Protein AF-A0A2Z6R2N2-F1 (afdb_monomer)

Nearest PDB structures (foldseek):
  6geh-assembly1_A  TM=1.640E-01  e=7.100E-01  Shewanella frigidimarina NCIMB 400

Solvent-accessible surface area (backbone atoms only — not comparable to full-atom values): 19062 Å² total; per-residue (Å²): 135,86,81,72,78,45,77,49,60,63,91,77,58,90,47,74,69,58,50,54,58,53,39,51,34,91,64,30,40,37,45,42,74,60,65,71,72,96,64,85,85,86,59,94,62,46,45,77,44,79,49,61,75,94,46,62,90,50,48,50,72,67,59,72,48,96,72,89,87,82,84,84,74,67,43,52,72,65,58,51,53,50,46,34,70,76,71,37,44,87,77,45,72,86,67,47,75,67,56,52,51,52,35,35,73,72,48,65,28,36,62,71,50,57,74,32,73,69,64,44,57,53,56,46,53,76,71,63,74,74,68,102,40,80,65,54,60,50,48,48,49,52,49,52,49,45,53,64,60,34,73,82,37,77,88,39,45,66,58,36,37,55,52,50,43,57,51,50,51,52,36,56,27,62,28,48,79,29,52,28,31,56,37,28,89,87,36,56,83,54,72,78,46,73,48,76,42,66,64,28,49,81,42,78,38,79,52,70,66,75,65,62,76,38,83,89,81,46,70,55,34,34,38,30,65,74,47,77,66,39,68,41,42,61,32,40,36,66,79,38,36,37,32,31,66,47,77,61,90,70,66,69,36,36,47,67,15,51,60,67,50,48,88,78,49,56,89,94,51,70,28,44,37,30,39,39,19,46,51,83,52,39,80,74,47,30,53,55,64,54,78,38,62,95,68,96,64,92,80,74,61,68,62,66,71,72,37,54,46,46,28,36,27,39,48,47,73,95,75,51,81,115

InterPro domains:
  IPR052980 Crinkler effector [PTHR33129] (11-295)

pLDDT: mean 77.48, std 15.34, range [24.3, 98.38]

Foldseek 3Di:
DPLDQAEDEPVPDPDPVVVLVQQQDQRYEYEYEADADPDQPPRPRGHYDYDHDPDCNRCVRVVVDDDDDDDDDADDLVRQVVCCVPPPCVVCVVDDNVLLVVLCVLVVRHNCLSVPPDVSVLVVCVVPCPDDDPVNVVSLVVLLVCLVVCLVPPVCQVVSQSSQLVVLLVLVQCWAKWWKWFAAAVLDTDDIDIDTAHRAAEDEDQALVVVVVCVPPQQRHKYAYPDCQLVQARIDHPEQEGEDEGADLADEREVRNVVRNVVRYDLVAAHEYEYEYEPVSLVNNRHDHHYDYDDDDPDDDPCNVPRYIYMYIYDYSVPGDD

Sequence (322 aa):
MRYRLNFVIQEYVSDKVQYRQIAEEQDVWCIIDGKRDQLGHDFSNGKLIMVSSPKKSIIGDFAKQWCVKLYMPIWNEFEVEDCWKNVYCEKVPSESLESLKDKFKLCGGIPRLIFGDEYTHKLIHMRTNLEETEVEEKYKEDLRTFIETARDIPEMGSLRGQLFELVSHEILCQGGTFPVRKLTDDGSLGPETTLTLESLEEMFFDDISEIKGNTSQGQNKYYRPISKIFESIDSYVRYNKLFQVTVAKSHGIKQEGLRAIKGILKDSCRISFYFVLPKDIFETYTKKQKYENKGEGIRIDGWIKGDIDQYALCIDFNKCLF

Mean predicted aligned error: 15.58 Å

Radius of gyration: 23.79 Å; Cα contacts (8 Å, |Δi|>4): 445; chains: 1; bounding box: 62×50×63 Å

Organism: NCBI:txid94130

Secondary structure (DSSP, 8-state):
-----EEEEGGG---HHHHHHHHTSTTEEEEEESPPPSS----SS-EEEEE--S-HHHHHHHTTS-------PPPPHHHHHHHIIIIITTT-TT--HHHHHHHHHHHTT-HHHHT-STHHHHHHHHHHT----HHHHHHHHHHHHHHHHGGG-GGGHHHHHHHHHHHHHHHHHH-EEEEEEE-BSS---PPEEEEEE---EEEEESSHHHHHT-TTT-TTEEEEE-SGGGTT-SEEETTTEEEEE--SS---EEHHHHHHHGGGS-TTS-EEEEEEEEHHHHTT--BPPPEE-SSS-----HHHHHHEEEEEEEE-TTT---

Structure (mmCIF, N/CA/C/O backbone):
data_AF-A0A2Z6R2N2-F1
#
_entry.id   AF-A0A2Z6R2N2-F1
#
loop_
_atom_site.group_PDB
_atom_site.id
_atom_site.type_symbol
_atom_site.label_atom_id
_atom_site.label_alt_id
_atom_site.label_comp_id
_atom_site.label_asym_id
_atom_site.label_entity_id
_atom_site.label_seq_id
_atom_site.pdbx_PDB_ins_code
_atom_site.Cartn_x
_atom_site.Cartn_y
_atom_site.Cartn_z
_atom_site.occupancy
_atom_site.B_iso_or_equiv
_atom_site.auth_seq_id
_atom_site.auth_comp_id
_atom_site.auth_asym_id
_atom_site.auth_atom_id
_atom_site.pdbx_PDB_model_num
ATOM 1 N N . MET A 1 1 ? -40.524 2.167 37.741 1.00 28.52 1 MET A N 1
ATOM 2 C CA . MET A 1 1 ? -39.473 1.130 37.822 1.00 28.52 1 MET A CA 1
ATOM 3 C C . MET A 1 1 ? -38.265 1.617 37.040 1.00 28.52 1 MET A C 1
ATOM 5 O O . MET A 1 1 ? -38.395 1.838 35.846 1.00 28.52 1 MET A O 1
ATOM 9 N N . ARG A 1 2 ? -37.128 1.870 37.701 1.00 24.30 2 ARG A N 1
ATOM 10 C CA . ARG A 1 2 ? -35.849 2.088 37.010 1.00 24.30 2 ARG A CA 1
ATOM 11 C C . ARG A 1 2 ? -35.275 0.703 36.717 1.00 24.30 2 ARG A C 1
ATOM 13 O O . ARG A 1 2 ? -34.828 0.047 37.650 1.00 24.30 2 ARG A O 1
ATOM 20 N N . TYR A 1 3 ? -35.342 0.247 35.470 1.00 26.30 3 TYR A N 1
ATOM 21 C CA . TYR A 1 3 ? -34.592 -0.936 35.052 1.00 26.30 3 TYR A CA 1
ATOM 22 C C . TYR A 1 3 ? -33.109 -0.568 35.087 1.00 26.30 3 TYR A C 1
ATOM 24 O O . TYR A 1 3 ? -32.673 0.348 34.388 1.00 26.30 3 TYR A O 1
ATOM 32 N N . ARG A 1 4 ? -32.349 -1.216 35.968 1.00 32.09 4 ARG A N 1
ATOM 33 C CA . ARG A 1 4 ? -30.894 -1.092 36.013 1.00 32.09 4 ARG A CA 1
ATOM 34 C C . ARG A 1 4 ? -30.362 -2.088 34.983 1.00 32.09 4 ARG A C 1
ATOM 36 O O . ARG A 1 4 ? -30.366 -3.283 35.239 1.00 32.09 4 ARG A O 1
ATOM 43 N N . LEU A 1 5 ? -30.004 -1.606 33.796 1.00 39.25 5 LEU A N 1
ATOM 44 C CA . LEU A 1 5 ? -29.262 -2.407 32.824 1.00 39.25 5 LEU A CA 1
ATOM 45 C C . LEU A 1 5 ? -27.835 -2.567 33.353 1.00 39.25 5 LEU A C 1
ATOM 47 O O . LEU A 1 5 ? -27.105 -1.580 33.454 1.00 39.25 5 LEU A O 1
ATOM 51 N N . ASN A 1 6 ? -27.465 -3.789 33.724 1.00 47.34 6 ASN A N 1
ATOM 52 C CA . ASN A 1 6 ? -26.100 -4.119 34.113 1.00 47.34 6 ASN A CA 1
ATOM 53 C C . ASN A 1 6 ? -25.348 -4.615 32.871 1.00 47.34 6 ASN A C 1
ATOM 55 O O . ASN A 1 6 ? -25.766 -5.580 32.228 1.00 47.34 6 ASN A O 1
ATOM 59 N N . PHE A 1 7 ? -24.249 -3.938 32.536 1.00 47.06 7 PHE A N 1
ATOM 60 C CA . PHE A 1 7 ? -23.353 -4.321 31.448 1.00 47.06 7 PHE A CA 1
ATOM 61 C C . PHE A 1 7 ? -22.076 -4.923 32.019 1.00 47.06 7 PHE A C 1
ATOM 63 O O . PHE A 1 7 ? -21.475 -4.349 32.927 1.00 47.06 7 PHE A O 1
ATOM 70 N N . VAL A 1 8 ? -21.642 -6.049 31.455 1.00 51.12 8 VAL A N 1
ATOM 71 C CA . VAL A 1 8 ? -20.338 -6.648 31.762 1.00 51.12 8 VAL A CA 1
ATOM 72 C C . VAL A 1 8 ? -19.502 -6.714 30.493 1.00 51.12 8 VAL A C 1
ATOM 74 O O . VAL A 1 8 ? -19.918 -7.302 29.493 1.00 51.12 8 VAL A O 1
ATOM 77 N N . ILE A 1 9 ? -18.321 -6.095 30.557 1.00 53.66 9 ILE A N 1
ATOM 78 C CA . ILE A 1 9 ? -17.286 -6.163 29.524 1.00 53.66 9 ILE A CA 1
ATOM 79 C C . ILE A 1 9 ? -16.355 -7.319 29.891 1.00 53.66 9 ILE A C 1
ATOM 81 O O . ILE A 1 9 ? -15.768 -7.335 30.974 1.00 53.66 9 ILE A O 1
ATOM 85 N N . GLN A 1 10 ? -16.223 -8.288 28.987 1.00 51.81 10 GLN A N 1
ATOM 86 C CA . GLN A 1 10 ? -15.474 -9.529 29.218 1.00 51.81 10 GLN A CA 1
ATOM 87 C C . GLN A 1 10 ? -13.998 -9.303 29.595 1.00 51.81 10 GLN A C 1
ATOM 89 O O . GLN A 1 10 ? -13.430 -10.121 30.314 1.00 51.81 10 GLN A O 1
ATOM 94 N N . GLU A 1 11 ? -13.379 -8.196 29.167 1.00 50.34 11 GLU A N 1
ATOM 95 C CA . GLU A 1 11 ? -11.971 -7.879 29.468 1.00 50.34 11 GLU A CA 1
ATOM 96 C C . GLU A 1 11 ? -11.649 -7.792 30.966 1.00 50.34 11 GLU A C 1
ATOM 98 O O . GLU A 1 11 ? -10.498 -7.985 31.350 1.00 50.34 11 GLU A O 1
ATOM 103 N N . TYR A 1 12 ? -12.647 -7.550 31.818 1.00 49.50 12 TYR A N 1
ATOM 104 C CA . TYR A 1 12 ? -12.450 -7.370 33.258 1.00 49.50 12 TYR A CA 1
ATOM 105 C C . TYR A 1 12 ? -12.692 -8.633 34.087 1.00 49.50 12 TYR A C 1
ATOM 107 O O . TYR A 1 12 ? -12.635 -8.572 35.316 1.00 49.50 12 TYR A O 1
ATOM 115 N N . VAL A 1 13 ? -12.965 -9.778 33.453 1.00 53.12 13 VAL A N 1
ATOM 116 C CA . VAL A 1 13 ? -13.311 -11.005 34.177 1.00 53.12 13 VAL A CA 1
ATOM 117 C C . VAL A 1 13 ? -12.156 -12.001 34.133 1.00 53.12 13 VAL A C 1
ATOM 119 O O . VAL A 1 13 ? -11.913 -12.669 33.131 1.00 53.12 13 VAL A O 1
ATOM 122 N N . SER A 1 14 ? -11.434 -12.097 35.249 1.00 55.59 14 SER A N 1
ATOM 123 C CA . SER A 1 14 ? -10.318 -13.030 35.445 1.00 55.59 14 SER A CA 1
ATOM 124 C C . SER A 1 14 ? -10.769 -14.459 35.780 1.00 55.59 14 SER A C 1
ATOM 126 O O . SER A 1 14 ? -10.006 -15.401 35.562 1.00 55.59 14 SER A O 1
ATOM 128 N N . ASP A 1 15 ? -12.006 -14.637 36.263 1.00 68.62 15 ASP A N 1
ATOM 129 C CA . ASP A 1 15 ? -12.582 -15.929 36.649 1.00 68.62 15 ASP A CA 1
ATOM 130 C C . ASP A 1 15 ? -13.703 -16.372 35.692 1.00 68.62 15 ASP A C 1
ATOM 132 O O . ASP A 1 15 ? -14.787 -15.791 35.598 1.00 68.62 15 ASP A O 1
ATOM 136 N N . LYS A 1 16 ? -13.440 -17.478 34.997 1.00 67.69 16 LYS A N 1
ATOM 137 C CA . LYS A 1 16 ? -14.331 -18.084 34.008 1.00 67.69 16 LYS A CA 1
ATOM 138 C C . LYS A 1 16 ? -15.654 -18.597 34.587 1.00 67.69 16 LYS A C 1
ATOM 140 O O . LYS A 1 16 ? -16.662 -18.591 33.881 1.00 67.69 16 LYS A O 1
ATOM 145 N N . VAL A 1 17 ? -15.663 -19.052 35.840 1.00 69.25 17 VAL A N 1
ATOM 146 C CA . VAL A 1 17 ? -16.876 -19.535 36.521 1.00 69.25 17 VAL A CA 1
ATOM 147 C C . VAL A 1 17 ? -17.762 -18.352 36.893 1.00 69.25 17 VAL A C 1
ATOM 149 O O . VAL A 1 17 ? -18.973 -18.390 36.676 1.00 69.25 17 VAL A O 1
ATOM 152 N N . GLN A 1 18 ? -17.141 -17.272 37.365 1.00 72.56 18 GLN A N 1
ATOM 153 C CA . GLN A 1 18 ? -17.830 -16.036 37.710 1.00 72.56 18 GLN A CA 1
ATOM 154 C C . GLN A 1 18 ? -18.472 -15.376 36.480 1.00 72.56 18 GLN A C 1
ATOM 156 O O . GLN A 1 18 ? -19.616 -14.936 36.554 1.00 72.56 18 GLN A O 1
ATOM 161 N N . TYR A 1 19 ? -17.785 -15.373 35.328 1.00 74.50 19 TYR A N 1
ATOM 162 C CA . TYR A 1 19 ? -18.356 -14.865 34.074 1.00 74.50 19 TYR A CA 1
ATOM 163 C C . TYR A 1 19 ? -19.667 -15.569 33.709 1.00 74.50 19 TYR A C 1
ATOM 165 O O . TYR A 1 19 ? -20.646 -14.905 33.381 1.00 74.50 19 TYR A O 1
ATOM 173 N N . ARG A 1 20 ? -19.699 -16.907 33.794 1.00 75.94 20 ARG A N 1
ATOM 174 C CA . ARG A 1 20 ? -20.892 -17.696 33.452 1.00 75.94 20 ARG A CA 1
ATOM 175 C C . ARG A 1 20 ? -22.066 -17.370 34.368 1.00 75.94 20 ARG A C 1
ATOM 177 O O . ARG A 1 20 ? -23.167 -17.162 33.877 1.00 75.94 20 ARG A O 1
ATOM 184 N N . GLN A 1 21 ? -21.812 -17.284 35.673 1.00 76.25 21 GLN A N 1
ATOM 185 C CA . GLN A 1 21 ? -22.842 -16.944 36.656 1.00 76.25 21 GLN A CA 1
ATOM 186 C C . GLN A 1 21 ? -23.454 -15.569 36.376 1.00 76.25 21 GLN A C 1
ATOM 188 O O . GLN A 1 21 ? -24.672 -15.444 36.371 1.00 76.25 21 GLN A O 1
ATOM 193 N N . ILE A 1 22 ? -22.618 -14.574 36.070 1.00 76.56 22 ILE A N 1
ATOM 194 C CA . ILE A 1 22 ? -23.066 -13.210 35.770 1.00 76.56 22 ILE A CA 1
ATOM 195 C C . ILE A 1 22 ? -23.807 -13.144 34.425 1.00 76.56 22 ILE A C 1
ATOM 197 O O . ILE A 1 22 ? -24.831 -12.477 34.313 1.00 76.56 22 ILE A O 1
ATOM 201 N N . ALA A 1 23 ? -23.310 -13.833 33.395 1.00 76.06 23 ALA A N 1
ATOM 202 C CA . ALA A 1 23 ? -23.911 -13.821 32.061 1.00 76.06 23 ALA A CA 1
ATOM 203 C C . ALA A 1 23 ? -25.293 -14.498 32.007 1.00 76.06 23 ALA A C 1
ATOM 205 O O . ALA A 1 23 ? -26.080 -14.199 31.110 1.00 76.06 23 ALA A O 1
ATOM 206 N N . GLU A 1 24 ? -25.588 -15.405 32.943 1.00 80.81 24 GLU A N 1
ATOM 207 C CA . GLU A 1 24 ? -26.878 -16.099 33.058 1.00 80.81 24 GLU A CA 1
ATOM 208 C C . GLU A 1 24 ? -27.906 -15.338 33.920 1.00 80.81 24 GLU A C 1
ATOM 210 O O . GLU A 1 24 ? -29.067 -15.751 33.996 1.00 80.81 24 GLU A O 1
ATOM 215 N N . GLU A 1 25 ? -27.525 -14.213 34.537 1.00 81.25 25 GLU A N 1
ATOM 216 C CA . GLU A 1 25 ? -28.458 -13.359 35.274 1.00 81.25 25 GLU A CA 1
ATOM 217 C C . GLU A 1 25 ? -29.493 -12.714 34.337 1.00 81.25 25 GLU A C 1
ATOM 219 O O . GLU A 1 25 ? -29.182 -12.183 33.270 1.00 81.25 25 GLU A O 1
ATOM 224 N N . GLN A 1 26 ? -30.756 -12.703 34.771 1.00 78.38 26 GLN A N 1
ATOM 225 C CA . GLN A 1 26 ? -31.894 -12.311 33.934 1.00 78.38 26 GLN A CA 1
ATOM 226 C C . GLN A 1 26 ? -31.818 -10.862 33.414 1.00 78.38 26 GLN A C 1
ATOM 228 O O . GLN A 1 26 ? -32.327 -10.574 32.326 1.00 78.38 26 GLN A O 1
ATOM 233 N N . ASP A 1 27 ? -31.166 -9.961 34.150 1.00 82.31 27 ASP A N 1
ATOM 234 C CA . ASP A 1 27 ? -31.094 -8.523 33.852 1.00 82.31 27 ASP A CA 1
ATOM 235 C C . ASP A 1 27 ? -29.711 -8.059 33.358 1.00 82.31 27 ASP A C 1
ATOM 237 O O . ASP A 1 27 ? -29.440 -6.857 33.287 1.00 82.31 27 ASP A O 1
ATOM 241 N N . VAL A 1 28 ? -28.843 -9.000 32.976 1.00 78.19 28 VAL A N 1
ATOM 242 C CA . VAL A 1 28 ? -27.490 -8.706 32.491 1.00 78.19 28 VAL A CA 1
ATOM 243 C C . VAL A 1 28 ? -27.414 -8.819 30.971 1.00 78.19 28 VAL A C 1
ATOM 245 O O . VAL A 1 28 ? -27.966 -9.735 30.364 1.00 78.19 28 VAL A O 1
ATOM 248 N N . TRP A 1 29 ? -26.710 -7.865 30.355 1.00 78.50 29 TRP A N 1
ATOM 249 C CA . TRP A 1 29 ? -26.274 -7.940 28.961 1.00 78.50 29 TRP A CA 1
ATOM 250 C C . TRP A 1 29 ? -24.747 -7.969 28.903 1.00 78.50 29 TRP A C 1
ATOM 252 O O . TRP A 1 29 ? -24.074 -7.108 29.478 1.00 78.50 29 TRP A O 1
ATOM 262 N N . CYS A 1 30 ? -24.188 -8.934 28.179 1.00 75.56 30 CYS A N 1
ATOM 263 C CA . CYS A 1 30 ? -22.744 -9.036 27.983 1.00 75.56 30 CYS A CA 1
ATOM 264 C C . CYS A 1 30 ? -22.360 -8.496 26.607 1.00 75.56 30 CYS A C 1
ATOM 266 O O . CYS A 1 30 ? -22.873 -8.968 25.590 1.00 75.56 30 CYS A O 1
ATOM 268 N N . ILE A 1 31 ? -21.432 -7.537 26.579 1.00 77.56 31 ILE A N 1
ATOM 269 C CA . ILE A 1 31 ? -20.870 -6.995 25.337 1.00 77.56 31 ILE A CA 1
ATOM 270 C C . ILE A 1 31 ?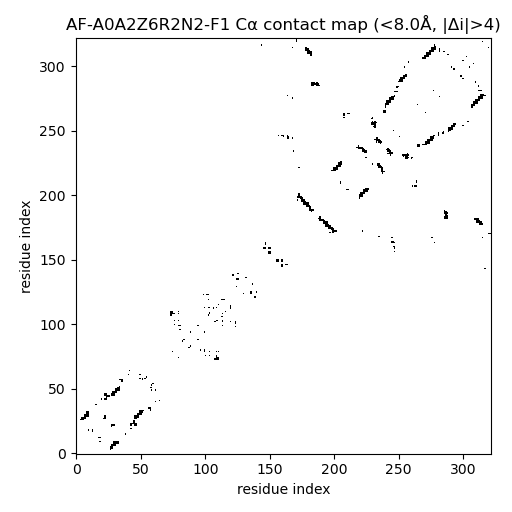 -19.477 -7.592 25.137 1.00 77.56 31 ILE A C 1
ATOM 272 O O . ILE A 1 31 ? -18.618 -7.502 26.016 1.00 77.56 31 ILE A O 1
ATOM 276 N N . ILE A 1 32 ? -19.274 -8.213 23.978 1.00 75.69 32 ILE A N 1
ATOM 277 C CA . ILE A 1 32 ? -18.031 -8.879 23.581 1.00 75.69 32 ILE A CA 1
ATOM 278 C C . ILE A 1 32 ? -17.390 -8.041 22.474 1.00 75.69 32 ILE A C 1
ATOM 280 O O . ILE A 1 32 ? -17.946 -7.954 21.378 1.00 75.69 32 ILE A O 1
ATOM 284 N N . ASP A 1 33 ? -16.239 -7.429 22.752 1.00 74.81 33 ASP A N 1
ATOM 285 C CA . ASP A 1 33 ? -15.509 -6.595 21.791 1.00 74.81 33 ASP A CA 1
ATOM 286 C C . ASP A 1 33 ? -14.380 -7.385 21.114 1.00 74.81 33 ASP A C 1
ATOM 288 O O . ASP A 1 33 ? -13.278 -7.521 21.644 1.00 74.81 33 ASP A O 1
ATOM 292 N N . GLY A 1 34 ? -14.687 -7.955 19.945 1.00 61.59 34 GLY A N 1
ATOM 293 C CA . GLY A 1 34 ? -13.738 -8.403 18.920 1.00 61.59 34 GLY A CA 1
ATOM 294 C C . GLY A 1 34 ? -12.673 -9.457 19.262 1.00 61.59 34 GLY A C 1
ATOM 295 O O . GLY A 1 34 ? -11.983 -9.912 18.347 1.00 61.59 34 GLY A O 1
ATOM 296 N N . LYS A 1 35 ? -12.510 -9.871 20.517 1.00 61.41 35 LYS A N 1
ATOM 297 C CA . LYS A 1 35 ? -11.511 -10.860 20.931 1.00 61.41 35 LYS A CA 1
ATOM 298 C C . LYS A 1 35 ? -12.054 -12.276 20.783 1.00 61.41 35 LYS A C 1
ATOM 300 O O . LYS A 1 35 ? -13.246 -12.525 20.902 1.00 61.41 35 LYS A O 1
ATOM 305 N N . ARG A 1 36 ? -11.152 -13.212 20.474 1.00 56.84 36 ARG A N 1
ATOM 306 C CA . ARG A 1 36 ? -11.487 -14.635 20.401 1.00 56.84 36 ARG A CA 1
ATOM 307 C C . ARG A 1 36 ? -11.785 -15.125 21.810 1.00 56.84 36 ARG A C 1
ATOM 309 O O . ARG A 1 36 ? -10.919 -15.041 22.682 1.00 56.84 36 ARG A O 1
ATOM 316 N N . ASP A 1 37 ? -12.986 -15.637 22.009 1.00 58.19 37 ASP A N 1
ATOM 317 C CA . ASP A 1 37 ? -13.437 -16.049 23.324 1.00 58.19 37 ASP A CA 1
ATOM 318 C C . ASP A 1 37 ? -12.603 -17.188 23.907 1.00 58.19 37 ASP A C 1
ATOM 320 O O . ASP A 1 37 ? -12.211 -18.138 23.227 1.00 58.19 37 ASP A O 1
ATOM 324 N N . GLN A 1 38 ? -12.336 -17.094 25.210 1.00 56.19 38 GLN A N 1
ATOM 325 C CA . GLN A 1 38 ? -11.706 -18.167 25.982 1.00 56.19 38 GLN A CA 1
ATOM 326 C C . GLN A 1 38 ? -12.727 -19.159 26.570 1.00 56.19 38 GLN A C 1
ATOM 328 O O . GLN A 1 38 ? -12.342 -20.056 27.331 1.00 56.19 38 GLN A O 1
ATOM 333 N N . LEU A 1 39 ? -14.015 -18.954 26.275 1.00 62.19 39 LEU A N 1
ATOM 334 C CA . LEU A 1 39 ? -15.166 -19.680 26.801 1.00 62.19 39 LEU A CA 1
ATOM 335 C C . LEU A 1 39 ? -16.202 -19.903 25.696 1.00 62.19 39 LEU A C 1
ATOM 337 O O . LEU A 1 39 ? -16.352 -19.071 24.809 1.00 62.19 39 LEU A O 1
ATOM 341 N N . GLY A 1 40 ? -16.920 -21.024 25.762 1.00 61.34 40 GLY A N 1
ATOM 342 C CA . GLY A 1 40 ? -18.086 -21.252 24.910 1.00 61.34 40 GLY A CA 1
ATOM 343 C C . GLY A 1 40 ? -19.250 -20.340 25.308 1.00 61.34 40 GLY A C 1
ATOM 344 O O . GLY A 1 40 ? -19.397 -19.998 26.479 1.00 61.34 40 GLY A O 1
ATOM 345 N N . HIS A 1 41 ? -20.075 -19.959 24.332 1.00 68.31 41 HIS A N 1
ATOM 346 C CA . HIS A 1 41 ? -21.245 -19.093 24.535 1.00 68.31 41 HIS A CA 1
ATOM 347 C C . HIS A 1 41 ? -22.551 -19.865 24.701 1.00 68.31 41 HIS A C 1
ATOM 349 O O . HIS A 1 41 ? -23.618 -19.344 24.412 1.00 68.31 41 HIS A O 1
ATOM 355 N N . ASP A 1 42 ? -22.500 -21.140 25.071 1.00 65.12 42 ASP A N 1
ATOM 356 C CA . ASP A 1 42 ? -23.645 -22.055 25.178 1.00 65.12 42 ASP A CA 1
ATOM 357 C C . ASP A 1 42 ? -24.512 -21.806 26.421 1.00 65.12 42 ASP A C 1
ATOM 359 O O . ASP A 1 42 ? -24.952 -22.738 27.092 1.00 65.12 42 ASP A O 1
ATOM 363 N N . PHE A 1 43 ? -24.766 -20.537 26.738 1.00 68.69 43 PHE A N 1
ATOM 364 C CA . PHE A 1 43 ? -25.613 -20.149 27.858 1.00 68.69 43 PHE A CA 1
ATOM 365 C C . PHE A 1 43 ? -27.078 -20.417 27.526 1.00 68.69 43 PHE A C 1
ATOM 367 O O . PHE A 1 43 ? -27.561 -20.079 26.447 1.00 68.69 43 PHE A O 1
ATOM 374 N N . SER A 1 44 ? -27.817 -20.970 28.485 1.00 64.06 44 SER A N 1
ATOM 375 C CA . SER A 1 44 ? -29.248 -21.233 28.324 1.00 64.06 44 SER A CA 1
ATOM 376 C C . SER A 1 44 ? -30.102 -19.959 28.327 1.00 64.06 44 SER A C 1
ATOM 378 O O . SER A 1 44 ? -31.170 -19.969 27.727 1.00 64.06 44 SER A O 1
ATOM 380 N N . ASN A 1 45 ? -29.638 -18.874 28.969 1.00 67.12 45 ASN A N 1
ATOM 381 C CA . ASN A 1 45 ? -30.404 -17.630 29.177 1.00 67.12 45 ASN A CA 1
ATOM 382 C C . ASN A 1 45 ? -29.609 -16.324 28.941 1.00 67.12 45 ASN A C 1
ATOM 384 O O . ASN A 1 45 ? -30.105 -15.243 29.260 1.00 67.12 45 ASN A O 1
ATOM 388 N N . GLY A 1 46 ? -28.384 -16.391 28.410 1.00 70.69 46 GLY A N 1
ATOM 389 C CA . GLY A 1 46 ? -27.513 -15.214 28.302 1.00 70.69 46 GLY A CA 1
ATOM 390 C C . GLY A 1 46 ? -27.931 -14.231 27.202 1.00 70.69 46 GLY A C 1
ATOM 391 O O . GLY A 1 46 ? -28.209 -14.632 26.071 1.00 70.69 46 GLY A O 1
ATOM 392 N N . LYS A 1 47 ? -27.928 -12.926 27.506 1.00 80.06 47 LYS A N 1
ATOM 393 C CA . LYS A 1 47 ? -28.157 -11.848 26.524 1.00 80.06 47 LYS A CA 1
ATOM 394 C C . LYS A 1 47 ? -26.816 -11.299 26.041 1.00 80.06 47 LYS A C 1
ATOM 396 O O . LYS A 1 47 ? -26.224 -10.421 26.670 1.00 80.06 47 LYS A O 1
ATOM 401 N N . LEU A 1 48 ? -26.317 -11.842 24.935 1.00 80.38 48 LEU A N 1
ATOM 402 C CA . LEU A 1 48 ? -24.996 -11.505 24.401 1.00 80.38 48 LEU A CA 1
ATOM 403 C C . LEU A 1 48 ? -25.085 -10.568 23.192 1.00 80.38 48 LEU A C 1
ATOM 405 O O . LEU A 1 48 ? -25.878 -10.796 22.278 1.00 80.38 48 LEU A O 1
ATOM 409 N N . ILE A 1 49 ? -24.209 -9.566 23.145 1.00 81.94 49 ILE A N 1
ATOM 410 C CA . ILE A 1 49 ? -23.979 -8.712 21.975 1.00 81.94 49 ILE A CA 1
ATOM 411 C C . ILE A 1 49 ? -22.499 -8.807 21.606 1.00 81.94 49 ILE A C 1
ATOM 413 O O . ILE A 1 49 ? -21.639 -8.340 22.350 1.00 81.94 49 ILE A O 1
ATOM 417 N N . MET A 1 50 ? -22.195 -9.386 20.444 1.00 76.62 50 MET A N 1
ATOM 418 C CA . MET A 1 50 ? -20.845 -9.358 19.883 1.00 76.62 50 MET A CA 1
ATOM 419 C C . MET A 1 50 ? -20.692 -8.156 18.953 1.00 76.62 50 MET A C 1
ATOM 421 O O . MET A 1 50 ? -21.427 -8.019 17.974 1.00 76.62 50 MET A O 1
ATOM 425 N N . VAL A 1 51 ? -19.698 -7.321 19.236 1.00 80.12 51 VAL A N 1
ATOM 426 C CA . VAL A 1 51 ? -19.270 -6.216 18.381 1.00 80.12 51 VAL A CA 1
ATOM 427 C C . VAL A 1 51 ? -17.905 -6.589 17.818 1.00 80.12 51 VAL A C 1
ATOM 429 O O . VAL A 1 51 ? -16.948 -6.796 18.555 1.00 80.12 51 VAL A O 1
ATOM 432 N N . SER A 1 52 ? -17.810 -6.767 16.502 1.00 73.50 52 SER A N 1
ATOM 433 C CA . SER A 1 52 ? -16.546 -7.133 15.864 1.00 73.50 52 SER A CA 1
ATOM 434 C C . SER A 1 52 ? -16.527 -6.775 14.384 1.00 73.50 52 SER A C 1
ATOM 436 O O . SER A 1 52 ? -17.565 -6.638 13.735 1.00 73.50 52 SER A O 1
ATOM 438 N N . SER A 1 53 ? -15.317 -6.705 13.828 1.00 69.25 53 SER A N 1
ATOM 439 C CA . SER A 1 53 ? -15.127 -6.833 12.385 1.00 69.25 53 SER A CA 1
ATOM 440 C C . SER A 1 53 ? -15.668 -8.191 11.901 1.00 69.25 53 SER A C 1
ATOM 442 O O . SER A 1 53 ? -15.542 -9.184 12.619 1.00 69.25 53 SER A O 1
ATOM 444 N N . PRO A 1 54 ? -16.183 -8.307 10.664 1.00 70.50 54 PRO A N 1
ATOM 445 C CA . PRO A 1 54 ? -16.846 -9.520 10.160 1.00 70.50 54 PRO A CA 1
ATOM 446 C C . PRO A 1 54 ? -15.877 -10.684 9.842 1.00 70.50 54 PRO A C 1
ATOM 448 O O . PRO A 1 54 ? -16.096 -11.472 8.923 1.00 70.50 54 PRO A O 1
ATOM 451 N N . LYS A 1 55 ? -14.770 -10.811 10.580 1.00 69.69 55 LYS A N 1
ATOM 452 C CA . LYS A 1 55 ? -13.763 -11.854 10.396 1.00 69.69 55 LYS A CA 1
ATOM 453 C C . LYS A 1 55 ? -14.306 -13.182 10.913 1.00 69.69 55 LYS A C 1
ATOM 455 O O . LYS A 1 55 ? -14.586 -13.330 12.102 1.00 69.69 55 LYS A O 1
ATOM 460 N N . LYS A 1 56 ? -14.370 -14.184 10.031 1.00 71.44 56 LYS A N 1
ATOM 461 C CA . LYS A 1 56 ? -14.847 -15.542 10.351 1.00 71.44 56 LYS A CA 1
ATOM 462 C C . LYS A 1 56 ? -14.108 -16.184 11.532 1.00 71.44 56 LYS A C 1
ATOM 464 O O . LYS A 1 56 ? -14.713 -16.946 12.272 1.00 71.44 56 LYS A O 1
ATOM 469 N N . SER A 1 57 ? -12.828 -15.866 11.724 1.00 69.69 57 SER A N 1
ATOM 470 C CA . SER A 1 57 ? -12.024 -16.351 12.854 1.00 69.69 57 SER A CA 1
ATOM 471 C C . SER A 1 57 ? -12.493 -15.845 14.222 1.00 69.69 57 SER A C 1
ATOM 473 O O . SER A 1 57 ? -12.133 -16.451 15.225 1.00 69.69 57 SER A O 1
ATOM 475 N N . ILE A 1 58 ? -13.259 -14.751 14.254 1.00 67.00 58 ILE A N 1
ATOM 476 C CA . ILE A 1 58 ? -13.784 -14.125 15.471 1.00 67.00 58 ILE A CA 1
ATOM 477 C C . ILE A 1 58 ? -15.255 -14.509 15.642 1.00 67.00 58 ILE A C 1
ATOM 479 O O . ILE A 1 58 ? -15.632 -15.106 16.639 1.00 67.00 58 ILE A O 1
ATOM 483 N N . ILE A 1 59 ? -16.081 -14.254 14.623 1.00 73.50 59 ILE A N 1
ATOM 484 C CA . ILE A 1 59 ? -17.537 -14.450 14.721 1.00 73.50 59 ILE A CA 1
ATOM 485 C C . ILE A 1 59 ? -17.975 -15.911 14.558 1.00 73.50 59 ILE A C 1
ATOM 487 O O . ILE A 1 59 ? -19.137 -16.235 14.786 1.00 73.50 59 ILE A O 1
ATOM 491 N N . GLY A 1 60 ? -17.085 -16.783 14.075 1.00 72.50 60 GLY A N 1
ATOM 492 C CA . GLY A 1 60 ? -17.443 -18.120 13.608 1.00 72.50 60 GLY A CA 1
ATOM 493 C C . GLY A 1 60 ? -18.024 -19.015 14.696 1.00 72.50 60 GLY A C 1
ATOM 494 O O . GLY A 1 60 ? -18.991 -19.718 14.426 1.00 72.50 60 GLY A O 1
ATOM 495 N N . ASP A 1 61 ? -17.464 -18.975 15.905 1.00 73.12 61 ASP A N 1
ATOM 496 C CA . ASP A 1 61 ? -17.940 -19.789 17.028 1.00 73.12 61 ASP A CA 1
ATOM 497 C C . ASP A 1 61 ? -19.193 -19.188 17.678 1.00 73.12 61 ASP A C 1
ATOM 499 O O . ASP A 1 61 ? -20.140 -19.921 17.956 1.00 73.12 61 ASP A O 1
ATOM 503 N N . PHE A 1 62 ? -19.250 -17.859 17.805 1.00 74.94 62 PHE A N 1
ATOM 504 C CA . PHE A 1 62 ? -20.421 -17.128 18.296 1.00 74.94 62 PHE A CA 1
ATOM 505 C C . PHE A 1 62 ? -21.659 -17.350 17.407 1.00 74.94 62 PHE A C 1
ATOM 507 O O . PHE A 1 62 ? -22.754 -17.623 17.889 1.00 74.94 62 PHE A O 1
ATOM 514 N N . ALA A 1 63 ? -21.485 -17.308 16.083 1.00 74.88 63 ALA A N 1
ATOM 515 C CA . ALA A 1 63 ? -22.577 -17.438 15.117 1.00 74.88 63 ALA A CA 1
ATOM 516 C C . ALA A 1 63 ? -23.041 -18.885 14.853 1.00 74.88 63 ALA A C 1
ATOM 518 O O . ALA A 1 63 ? -23.912 -19.085 14.007 1.00 74.88 63 ALA A O 1
ATOM 519 N N . LYS A 1 64 ? -22.467 -19.896 15.527 1.00 74.75 64 LYS A N 1
ATOM 520 C CA . LYS A 1 64 ? -22.983 -21.282 15.479 1.00 74.75 64 LYS A CA 1
ATOM 521 C C . LYS A 1 64 ? -24.330 -21.418 16.184 1.00 74.75 64 LYS A C 1
ATOM 523 O O . LYS A 1 64 ? -25.077 -22.347 15.893 1.00 74.75 64 LYS A O 1
ATOM 528 N N . GLN A 1 65 ? -24.620 -20.513 17.111 1.00 69.81 65 GLN A N 1
ATOM 529 C CA . GLN A 1 65 ? -25.904 -20.418 17.789 1.00 69.81 65 GLN A CA 1
ATOM 530 C C . GLN A 1 65 ? -26.837 -19.468 17.038 1.00 69.81 65 GLN A C 1
ATOM 532 O O . GLN A 1 65 ? -26.404 -18.700 16.177 1.00 69.81 65 GLN A O 1
ATOM 537 N N . TRP A 1 66 ? -28.129 -19.509 17.364 1.00 71.56 66 TRP A N 1
ATOM 538 C CA . TRP A 1 66 ? -29.094 -18.576 16.793 1.00 71.56 66 TRP A CA 1
ATOM 539 C C . TRP A 1 66 ? -28.740 -17.135 17.188 1.00 71.56 66 TRP A C 1
ATOM 541 O O . TRP A 1 66 ? -28.858 -16.760 18.352 1.00 71.56 66 TRP A O 1
ATOM 551 N N . CYS A 1 67 ? -28.320 -16.321 16.217 1.00 75.62 67 CYS A N 1
ATOM 552 C CA . CYS A 1 67 ? -27.995 -14.915 16.429 1.00 75.62 67 CYS A CA 1
ATOM 553 C C . CYS A 1 67 ? -28.559 -14.027 15.315 1.00 75.62 67 CYS A C 1
ATOM 555 O O . CYS A 1 67 ? -28.642 -14.420 14.148 1.00 75.62 67 CYS A O 1
ATOM 557 N N . VAL A 1 68 ? -28.931 -12.799 15.681 1.00 78.12 68 VAL A N 1
ATOM 558 C CA . VAL A 1 68 ? -29.300 -11.750 14.726 1.00 78.12 68 VAL A CA 1
ATOM 559 C C . VAL A 1 68 ? -28.037 -10.984 14.352 1.00 78.12 68 VAL A C 1
ATOM 561 O O . VAL A 1 68 ? -27.304 -10.522 15.224 1.00 78.12 68 VAL A O 1
ATOM 564 N N . LYS A 1 69 ? -27.777 -10.849 13.050 1.00 79.56 69 LYS A N 1
ATOM 565 C CA . LYS A 1 69 ? -26.620 -10.113 12.529 1.00 79.56 69 LYS A CA 1
ATOM 566 C C . LYS A 1 69 ? -27.050 -8.713 12.124 1.00 79.56 69 LYS A C 1
ATOM 568 O O . LYS A 1 69 ? -27.916 -8.561 11.267 1.00 79.56 69 LYS A O 1
ATOM 573 N N . LEU A 1 70 ? -26.412 -7.713 12.717 1.00 76.19 70 LEU A N 1
ATOM 574 C CA . LEU A 1 70 ? -26.555 -6.311 12.344 1.00 76.19 70 LEU A CA 1
ATOM 575 C C . LEU A 1 70 ? -25.220 -5.831 11.774 1.00 76.19 70 LEU A C 1
ATOM 577 O O . LEU A 1 70 ? -24.163 -6.141 12.321 1.00 76.19 70 LEU A O 1
ATOM 581 N N . TYR A 1 71 ? -25.271 -5.101 10.664 1.00 75.38 71 TYR A N 1
ATOM 582 C CA . TYR A 1 71 ? -24.088 -4.542 10.019 1.00 75.38 71 TYR A CA 1
ATOM 583 C C . TYR A 1 71 ? -24.040 -3.040 10.278 1.00 75.38 71 TYR A C 1
ATOM 585 O O . TYR A 1 71 ? -25.026 -2.346 10.048 1.00 75.38 71 TYR A O 1
ATOM 593 N N . MET A 1 72 ? -22.888 -2.551 10.735 1.00 75.31 72 MET A N 1
ATOM 594 C CA . MET A 1 72 ? -22.607 -1.122 10.862 1.00 75.31 72 MET A CA 1
ATOM 595 C C . MET A 1 72 ? -21.715 -0.708 9.684 1.00 75.31 72 MET A C 1
ATOM 597 O O . MET A 1 72 ? -20.513 -0.987 9.726 1.00 75.31 72 MET A O 1
ATOM 601 N N . PRO A 1 73 ? -22.277 -0.145 8.596 1.00 75.12 73 PRO A N 1
ATOM 602 C CA . PRO A 1 73 ? -21.470 0.361 7.495 1.00 75.12 73 PRO A CA 1
ATOM 603 C C . PRO A 1 73 ? -20.646 1.574 7.946 1.00 75.12 73 PRO A C 1
ATOM 605 O O . PRO A 1 73 ? -20.954 2.225 8.945 1.00 75.12 73 PRO A O 1
ATOM 608 N N . ILE A 1 74 ? -19.590 1.872 7.191 1.00 84.12 74 ILE A N 1
ATOM 609 C CA . ILE A 1 74 ? -18.936 3.183 7.273 1.00 84.12 74 ILE A CA 1
ATOM 610 C C . ILE A 1 74 ? -19.938 4.276 6.898 1.00 84.12 74 ILE A C 1
ATOM 612 O O . ILE A 1 74 ? -20.870 4.027 6.131 1.00 84.12 74 ILE A O 1
ATOM 616 N N . TRP A 1 75 ? -19.739 5.470 7.442 1.00 86.75 75 TRP A N 1
ATOM 617 C CA . TRP A 1 75 ? -20.611 6.602 7.168 1.00 86.75 75 TRP A CA 1
ATOM 618 C C . TRP A 1 75 ? -20.353 7.162 5.775 1.00 86.75 75 TRP A C 1
ATOM 620 O O . TRP A 1 75 ? -19.230 7.124 5.271 1.00 86.75 75 TRP A O 1
ATOM 630 N N . ASN A 1 76 ? -21.393 7.703 5.157 1.00 87.69 76 ASN A N 1
ATOM 631 C CA . ASN A 1 76 ? -21.270 8.532 3.965 1.00 87.69 76 ASN A CA 1
ATOM 632 C C . ASN A 1 76 ? -21.004 10.007 4.335 1.00 87.69 76 ASN A C 1
ATOM 634 O O . ASN A 1 76 ? -21.049 10.386 5.506 1.00 87.69 76 ASN A O 1
ATOM 638 N N . GLU A 1 77 ? -20.713 10.841 3.335 1.00 85.19 77 GLU A N 1
ATOM 639 C CA . GLU A 1 77 ? -20.376 12.259 3.543 1.00 85.19 77 GLU A CA 1
ATOM 640 C C . GLU A 1 77 ? -21.504 13.013 4.267 1.00 85.19 77 GLU A C 1
ATOM 642 O O . GLU A 1 77 ? -21.234 13.757 5.208 1.00 85.19 77 GLU A O 1
ATOM 647 N N . PHE A 1 78 ? -22.772 12.746 3.926 1.00 88.81 78 PHE A N 1
ATOM 648 C CA . PHE A 1 78 ? -23.922 13.378 4.582 1.00 88.81 78 PHE A CA 1
ATOM 649 C C . PHE A 1 78 ? -24.043 12.992 6.058 1.00 88.81 78 PHE A C 1
ATOM 651 O O . PHE A 1 78 ? -24.318 13.854 6.885 1.00 88.81 78 PHE A O 1
ATOM 658 N N . GLU A 1 79 ? -23.825 11.720 6.403 1.00 90.38 79 GLU A N 1
ATOM 659 C CA . GLU A 1 79 ? -23.856 11.246 7.796 1.00 90.38 79 GLU A CA 1
ATOM 660 C C . GLU A 1 79 ? -22.745 11.888 8.639 1.00 90.38 79 GLU A C 1
ATOM 662 O O . GLU A 1 79 ? -22.955 12.237 9.801 1.00 90.38 79 GLU A O 1
ATOM 667 N N . VAL A 1 80 ? -21.567 12.094 8.043 1.00 87.50 80 VAL A N 1
ATOM 668 C CA . VAL A 1 80 ? -20.451 12.800 8.684 1.00 87.50 80 VAL A CA 1
ATOM 669 C C . VAL A 1 80 ? -20.778 14.277 8.880 1.00 87.50 80 VAL A C 1
ATOM 671 O O . VAL A 1 80 ? -20.610 14.791 9.987 1.00 87.50 80 VAL A O 1
ATOM 674 N N . GLU A 1 81 ? -21.285 14.957 7.851 1.00 88.75 81 GLU A N 1
ATOM 675 C CA . GLU A 1 81 ? -21.690 16.358 7.966 1.00 88.75 81 GLU A CA 1
ATOM 676 C C . GLU A 1 81 ? -22.799 16.562 9.005 1.00 88.75 81 GLU A C 1
ATOM 678 O O . GLU A 1 81 ? -22.744 17.513 9.786 1.00 88.75 81 GLU A O 1
ATOM 683 N N . ASP A 1 82 ? -23.809 15.690 9.017 1.00 89.19 82 ASP A N 1
ATOM 684 C CA . ASP A 1 82 ? -24.938 15.772 9.942 1.00 89.19 82 ASP A CA 1
ATOM 685 C C . ASP A 1 82 ? -24.488 15.547 11.390 1.00 89.19 82 ASP A C 1
ATOM 687 O O . ASP A 1 82 ? -24.818 16.331 12.282 1.00 89.19 82 ASP A O 1
ATOM 691 N N . CYS A 1 83 ? -23.641 14.543 11.630 1.00 87.06 83 CYS A N 1
ATOM 692 C CA . CYS A 1 83 ? -23.064 1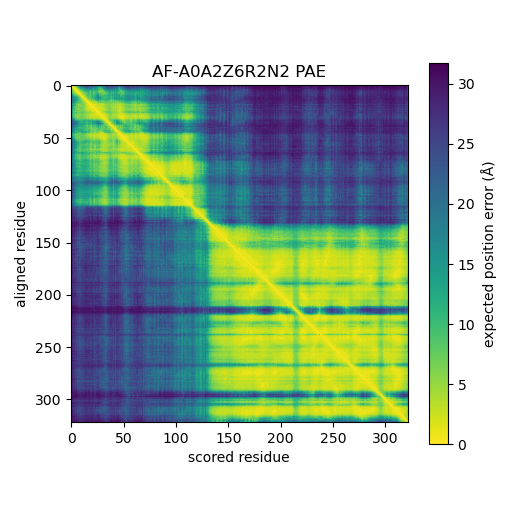4.321 12.951 1.00 87.06 83 CYS A CA 1
ATOM 693 C C . CYS A 1 83 ? -22.198 15.501 13.402 1.00 87.06 83 CYS A C 1
ATOM 695 O O . CYS A 1 83 ? -22.279 15.919 14.559 1.00 87.06 83 CYS A O 1
ATOM 697 N N . TRP A 1 84 ? -21.398 16.085 12.505 1.00 85.94 84 TRP A N 1
ATOM 698 C CA . TRP A 1 84 ? -20.626 17.269 12.854 1.00 85.94 84 TRP A CA 1
ATOM 699 C C . TRP A 1 84 ? -21.542 18.417 13.279 1.00 85.94 84 TRP A C 1
ATOM 701 O O . TRP A 1 84 ? -21.387 18.918 14.391 1.00 85.94 84 TRP A O 1
ATOM 711 N N . LYS A 1 85 ? -22.541 18.767 12.457 1.00 86.19 85 LYS A N 1
ATOM 712 C CA . LYS A 1 85 ? -23.498 19.853 12.732 1.00 86.19 85 LYS A CA 1
ATOM 713 C C . LYS A 1 85 ? -24.226 19.667 14.064 1.00 86.19 85 LYS A C 1
ATOM 715 O O . LYS A 1 85 ? -24.394 20.636 14.795 1.00 86.19 85 LYS A O 1
ATOM 720 N N . ASN A 1 86 ? -24.637 18.440 14.383 1.00 86.19 86 ASN A N 1
ATOM 721 C CA . ASN A 1 86 ? -25.505 18.174 15.532 1.00 86.19 86 ASN A CA 1
ATOM 722 C C . ASN A 1 86 ? -24.763 17.762 16.816 1.00 86.19 86 ASN A C 1
ATOM 724 O O . ASN A 1 86 ? -25.336 17.855 17.900 1.00 86.19 86 ASN A O 1
ATOM 728 N N . VAL A 1 87 ? -23.521 17.268 16.725 1.00 82.38 87 VAL A N 1
ATOM 729 C CA . VAL A 1 87 ? -22.805 16.663 17.870 1.00 82.38 87 VAL A CA 1
ATOM 730 C C . VAL A 1 87 ? -21.449 17.314 18.150 1.00 82.38 87 VAL A C 1
ATOM 732 O O . VAL A 1 87 ? -21.060 17.410 19.320 1.00 82.38 87 VAL A O 1
ATOM 735 N N . TYR A 1 88 ? -20.716 17.740 17.114 1.00 76.00 88 TYR A N 1
ATOM 736 C CA . TYR A 1 88 ? -19.312 18.162 17.240 1.00 76.00 88 TYR A CA 1
ATOM 737 C C . TYR A 1 88 ? -19.045 19.639 16.930 1.00 76.00 88 TYR A C 1
ATOM 739 O O . TYR A 1 88 ? -18.014 20.137 17.379 1.00 76.00 88 TYR A O 1
ATOM 747 N N . CYS A 1 89 ? -19.937 20.359 16.241 1.00 73.94 89 CYS A N 1
ATOM 748 C CA . CYS A 1 89 ? -19.680 21.740 15.809 1.00 73.94 89 CYS A CA 1
ATOM 749 C C . CYS A 1 89 ? -19.418 22.683 16.996 1.00 73.94 89 CYS A C 1
ATOM 751 O O . CYS A 1 89 ? -18.587 23.579 16.900 1.00 73.94 89 CYS A O 1
ATOM 753 N N . GLU A 1 90 ? -20.071 22.448 18.138 1.00 69.75 90 GLU A N 1
ATOM 754 C CA . GLU A 1 90 ? -19.845 23.220 19.367 1.00 69.75 90 GLU A CA 1
ATOM 755 C C . GLU A 1 90 ? -18.594 22.769 20.137 1.00 69.75 90 GLU A C 1
ATOM 757 O O . GLU A 1 90 ? -18.004 23.550 20.880 1.00 69.75 90 GLU A O 1
ATOM 762 N N . LYS A 1 91 ? -18.181 21.505 19.976 1.00 68.38 91 LYS A N 1
ATOM 763 C CA . LYS A 1 91 ? -17.054 20.905 20.711 1.00 68.38 91 LYS A CA 1
ATOM 764 C C . LYS A 1 91 ? -15.708 21.178 20.053 1.00 68.38 91 LYS A C 1
ATOM 766 O O . LYS A 1 91 ? -14.695 21.189 20.745 1.00 68.38 91 LYS A O 1
ATOM 771 N N . VAL A 1 92 ? -15.696 21.378 18.736 1.00 63.03 92 VAL A N 1
ATOM 772 C CA . VAL A 1 92 ? -14.486 21.646 17.950 1.00 63.03 92 VAL A CA 1
ATOM 773 C C . VAL A 1 92 ? -14.765 22.805 16.980 1.00 63.03 92 VAL A C 1
ATOM 775 O O . VAL A 1 92 ? -14.957 22.582 15.785 1.00 63.03 92 VAL A O 1
ATOM 778 N N . PRO A 1 93 ? -14.816 24.059 17.474 1.00 58.88 93 PRO A N 1
ATOM 779 C CA . PRO A 1 93 ? -15.254 25.215 16.682 1.00 58.88 93 PRO A CA 1
ATOM 780 C C . PRO A 1 93 ? -14.291 25.601 15.550 1.00 58.88 93 PRO A C 1
ATOM 782 O O . PRO A 1 93 ? -14.648 26.381 14.674 1.00 58.88 93 PRO A O 1
ATOM 785 N N . SER A 1 94 ? -13.056 25.091 15.587 1.00 60.47 94 SER A N 1
ATOM 786 C CA . SER A 1 94 ? -12.011 25.328 14.586 1.00 60.47 94 SER A CA 1
ATOM 787 C C . SER A 1 94 ? -12.153 24.465 13.328 1.00 60.47 94 SER A C 1
ATOM 789 O O . SER A 1 94 ? -11.459 24.711 12.345 1.00 60.47 94 SER A O 1
ATOM 791 N N . GLU A 1 95 ? -13.019 23.449 13.339 1.00 65.62 95 GLU A N 1
ATOM 792 C CA . GLU A 1 95 ? -13.267 22.586 12.180 1.00 65.62 95 GLU A CA 1
ATOM 793 C C . GLU A 1 95 ? -14.175 23.284 11.167 1.00 65.62 95 GLU A C 1
ATOM 795 O O . GLU A 1 95 ? -15.284 23.700 11.495 1.00 65.62 95 GLU A O 1
ATOM 800 N N . SER A 1 96 ? -13.729 23.375 9.915 1.00 74.94 96 SER A N 1
ATOM 801 C CA . SER A 1 96 ? -14.569 23.814 8.801 1.00 74.94 96 SER A CA 1
ATOM 802 C C . SER A 1 96 ? -15.209 22.621 8.085 1.00 74.94 96 SER A C 1
ATOM 804 O O . SER A 1 96 ? -14.735 21.486 8.171 1.00 74.94 96 SER A O 1
ATOM 806 N N . LEU A 1 97 ? -16.267 22.880 7.310 1.00 75.56 97 LEU A N 1
ATOM 807 C CA . LEU A 1 97 ? -16.875 21.858 6.452 1.00 75.56 97 LEU A CA 1
ATOM 808 C C . LEU A 1 97 ? -15.864 21.286 5.438 1.00 75.56 97 LEU A C 1
ATOM 810 O O . LEU A 1 97 ? -15.916 20.103 5.124 1.00 75.56 97 LEU A O 1
ATOM 814 N N . GLU A 1 98 ? -14.923 22.108 4.967 1.00 73.06 98 GLU A N 1
ATOM 815 C CA . GLU A 1 98 ? -13.867 21.682 4.039 1.00 73.06 98 GLU A CA 1
ATOM 816 C C . GLU A 1 98 ? -12.894 20.696 4.711 1.00 73.06 98 GLU A C 1
ATOM 818 O O . GLU A 1 98 ? -12.629 19.625 4.171 1.00 73.06 98 GLU A O 1
ATOM 823 N N . SER A 1 99 ? -12.472 20.988 5.952 1.00 72.81 99 SER A N 1
ATOM 824 C CA . SER A 1 99 ? -11.645 20.090 6.780 1.00 72.81 99 SER A CA 1
ATOM 825 C C . SER A 1 99 ? -12.293 18.710 6.944 1.00 72.81 99 SER A C 1
ATOM 827 O O . SER A 1 99 ? -11.638 17.677 6.793 1.00 72.81 99 SER A O 1
ATOM 829 N N . LEU A 1 100 ? -13.607 18.666 7.181 1.00 77.25 100 LEU A N 1
ATOM 830 C CA . LEU A 1 100 ? -14.357 17.411 7.293 1.00 77.25 100 LEU A CA 1
ATOM 831 C C . LEU A 1 100 ? -14.389 16.612 5.997 1.00 77.25 100 LEU A C 1
ATOM 833 O O . LEU A 1 100 ? -14.279 15.387 6.044 1.00 77.25 100 LEU A O 1
ATOM 837 N N . LYS A 1 101 ? -14.522 17.282 4.851 1.00 75.62 101 LYS A N 1
ATOM 838 C CA . LYS A 1 101 ? -14.487 16.621 3.543 1.00 75.62 101 LYS A CA 1
ATOM 839 C C . LYS A 1 101 ? -13.118 16.034 3.255 1.00 75.62 101 LYS A C 1
ATOM 841 O O . LYS A 1 101 ? -13.027 14.912 2.758 1.00 75.62 101 LYS A O 1
ATOM 846 N N . ASP A 1 102 ? -12.057 16.734 3.628 1.00 70.56 102 ASP A N 1
ATOM 847 C CA . ASP A 1 102 ? -10.701 16.218 3.478 1.00 70.56 102 ASP A CA 1
ATOM 848 C C . ASP A 1 102 ? -10.433 15.039 4.419 1.00 70.56 102 ASP A C 1
ATOM 850 O O . ASP A 1 102 ? -9.932 14.003 3.975 1.00 70.56 102 ASP A O 1
ATOM 854 N N . LYS A 1 103 ? -10.887 15.106 5.678 1.00 72.56 103 LYS A N 1
ATOM 855 C CA . LYS A 1 103 ? -10.887 13.946 6.588 1.00 72.56 103 LYS A CA 1
ATOM 856 C C . LYS A 1 103 ? -11.708 12.786 6.051 1.00 72.56 103 LYS A C 1
ATOM 858 O O . LYS A 1 103 ? -11.310 11.636 6.202 1.00 72.56 103 LYS A O 1
ATOM 863 N N . PHE A 1 104 ? -12.850 13.057 5.431 1.00 78.12 104 PHE A N 1
ATOM 864 C CA . PHE A 1 104 ? -13.692 12.025 4.843 1.00 78.12 104 PHE A CA 1
ATOM 865 C C . PHE A 1 104 ? -12.969 11.308 3.700 1.00 78.12 104 PHE A C 1
ATOM 867 O O . PHE A 1 104 ? -12.907 10.077 3.701 1.00 78.12 104 PHE A O 1
ATOM 874 N N . LYS A 1 105 ? -12.360 12.070 2.779 1.00 71.00 105 LYS A N 1
ATOM 875 C CA . LYS A 1 105 ? -11.520 11.532 1.697 1.00 71.00 105 LYS A CA 1
ATOM 876 C C . LYS A 1 105 ? -10.359 10.699 2.245 1.00 71.00 105 LYS A C 1
ATOM 878 O O . LYS A 1 105 ? -10.010 9.685 1.648 1.00 71.00 105 LYS A O 1
ATOM 883 N N . LEU A 1 106 ? -9.778 11.110 3.373 1.00 64.69 106 LEU A N 1
ATOM 884 C CA . LEU A 1 106 ? -8.631 10.441 3.985 1.00 64.69 106 LEU A CA 1
ATOM 885 C C . LEU A 1 106 ? -8.999 9.160 4.742 1.00 64.69 106 LEU A C 1
ATOM 887 O O . LEU A 1 106 ? -8.324 8.142 4.632 1.00 64.69 106 LEU A O 1
ATOM 891 N N . CYS A 1 107 ? -10.057 9.223 5.546 1.00 72.69 107 CYS A N 1
ATOM 892 C CA . CYS A 1 107 ? -10.408 8.199 6.526 1.00 72.69 107 CYS A CA 1
ATOM 893 C C . CYS A 1 107 ? -11.556 7.288 6.069 1.00 72.69 107 CYS A C 1
ATOM 895 O O . CYS A 1 107 ? -11.929 6.369 6.802 1.00 72.69 107 CYS A O 1
ATOM 897 N N . GLY A 1 108 ? -12.138 7.539 4.892 1.00 70.38 108 GLY A N 1
ATOM 898 C CA . GLY A 1 108 ? -13.125 6.666 4.255 1.00 70.38 108 GLY A CA 1
ATOM 899 C C . GLY A 1 108 ? -14.399 6.471 5.078 1.00 70.38 108 GLY A C 1
ATOM 900 O O . GLY A 1 108 ? -14.882 5.347 5.194 1.00 70.38 108 GLY A O 1
ATOM 901 N N . GLY A 1 109 ? -14.912 7.537 5.699 1.00 79.94 109 GLY A N 1
ATOM 902 C CA . GLY A 1 109 ? -16.182 7.490 6.432 1.00 79.94 109 GLY A CA 1
ATOM 903 C C . GLY A 1 109 ? -16.134 6.794 7.796 1.00 79.94 109 GLY A C 1
ATOM 904 O O . GLY A 1 109 ? -17.180 6.439 8.332 1.00 79.94 109 GLY A O 1
ATOM 905 N N . ILE A 1 110 ? -14.951 6.560 8.377 1.00 80.31 110 ILE A N 1
ATOM 906 C CA . ILE A 1 110 ? -14.823 5.969 9.719 1.00 80.31 110 ILE A CA 1
ATOM 907 C C . ILE A 1 110 ? -14.949 7.083 10.773 1.00 80.31 110 ILE A C 1
ATOM 909 O O . ILE A 1 110 ? -14.000 7.853 10.938 1.00 80.31 110 ILE A O 1
ATOM 913 N N . PRO A 1 111 ? -16.047 7.160 11.554 1.00 77.88 111 PRO A N 1
ATOM 914 C CA . PRO A 1 111 ? -16.301 8.311 12.430 1.00 77.88 111 PRO A CA 1
ATOM 915 C C . PRO A 1 111 ? -15.242 8.465 13.514 1.00 77.88 111 PRO A C 1
ATOM 917 O O . PRO A 1 111 ? -14.816 9.572 13.815 1.00 77.88 111 PRO A O 1
ATOM 920 N N . ARG A 1 112 ? -14.756 7.339 14.052 1.00 76.56 112 ARG A N 1
ATOM 921 C CA . ARG A 1 112 ? -13.679 7.323 15.049 1.00 76.56 112 ARG A CA 1
ATOM 922 C C . ARG A 1 112 ? -12.384 7.944 14.527 1.00 76.56 112 ARG A C 1
ATOM 924 O O . ARG A 1 112 ? -11.629 8.482 15.319 1.00 76.56 112 ARG A O 1
ATOM 931 N N . LEU A 1 113 ? -12.114 7.827 13.227 1.00 70.25 113 LEU A N 1
ATOM 932 C CA . LEU A 1 113 ? -10.957 8.474 12.620 1.00 70.25 113 LEU A CA 1
ATOM 933 C C . LEU A 1 113 ? -11.289 9.934 12.330 1.00 70.25 113 LEU A C 1
ATOM 935 O O . LEU A 1 113 ? -10.573 10.795 12.790 1.00 70.25 113 LEU A O 1
ATOM 939 N N . ILE A 1 114 ? -12.412 10.233 11.677 1.00 77.25 114 ILE A N 1
ATOM 940 C CA . ILE A 1 114 ? -12.780 11.607 11.295 1.00 77.25 114 ILE A CA 1
ATOM 941 C C . ILE A 1 114 ? -12.871 12.544 12.515 1.00 77.25 114 ILE A C 1
ATOM 943 O O . ILE A 1 114 ? -12.300 13.635 12.515 1.00 77.25 114 ILE A O 1
ATOM 947 N N . PHE A 1 115 ? -13.549 12.110 13.573 1.00 76.75 115 PHE A N 1
ATOM 948 C CA . PHE A 1 115 ? -13.765 12.894 14.793 1.00 76.75 115 PHE A CA 1
ATOM 949 C C . PHE A 1 115 ? -12.794 12.539 15.923 1.00 76.75 115 PHE A C 1
ATOM 951 O O . PHE A 1 115 ? -12.960 13.025 17.039 1.00 76.75 115 PHE A O 1
ATOM 958 N N . GLY A 1 116 ? -11.820 11.665 15.652 1.00 68.25 116 GLY A N 1
ATOM 959 C CA . GLY A 1 116 ? -10.807 11.271 16.622 1.00 68.25 116 GLY A CA 1
ATOM 960 C C . GLY A 1 116 ? -9.840 12.410 16.935 1.00 68.25 116 GLY A C 1
ATOM 961 O O . GLY A 1 116 ? -9.543 13.249 16.079 1.00 68.25 116 GLY A O 1
ATOM 962 N N . ASP A 1 117 ? -9.358 12.406 18.172 1.00 63.81 117 ASP A N 1
ATOM 963 C CA . ASP A 1 117 ? -8.420 13.343 18.787 1.00 63.81 117 ASP A CA 1
ATOM 964 C C . ASP A 1 117 ? -7.137 13.525 17.947 1.00 63.81 117 ASP A C 1
ATOM 966 O O . ASP A 1 117 ? -6.764 12.624 17.200 1.00 63.81 117 ASP A O 1
ATOM 970 N N . GLU A 1 118 ? -6.462 14.674 18.123 1.00 51.66 118 GLU A N 1
ATOM 971 C CA . GLU A 1 118 ? -5.137 15.146 17.642 1.00 51.66 118 GLU A CA 1
ATOM 972 C C . GLU A 1 118 ? -4.562 14.575 16.323 1.00 51.66 118 GLU A C 1
ATOM 974 O O . GLU A 1 118 ? -4.225 15.340 15.428 1.00 51.66 118 GLU A O 1
ATOM 979 N N . TYR A 1 119 ? -4.449 13.258 16.162 1.00 50.47 119 TYR A N 1
ATOM 980 C CA . TYR A 1 119 ? -3.885 12.551 15.008 1.00 50.47 119 TYR A CA 1
ATOM 981 C C . TYR A 1 119 ? -4.595 12.855 13.687 1.00 50.47 119 TYR A C 1
ATOM 983 O O . TYR A 1 119 ? -3.946 12.972 12.651 1.00 50.47 119 TYR A O 1
ATOM 991 N N . THR A 1 120 ? -5.913 13.041 13.703 1.00 52.22 120 THR A N 1
ATOM 992 C CA . THR A 1 120 ? -6.677 13.386 12.495 1.00 52.22 120 THR A CA 1
ATOM 993 C C . THR A 1 120 ? -6.460 14.834 12.076 1.00 52.22 120 THR A C 1
ATOM 995 O O . THR A 1 120 ? -6.403 15.129 10.888 1.00 52.22 120 THR A O 1
ATOM 998 N N . HIS A 1 121 ? -6.298 15.739 13.047 1.00 50.81 121 HIS A N 1
ATOM 999 C CA . HIS A 1 121 ? -5.858 17.111 12.787 1.00 50.81 121 HIS A CA 1
ATOM 1000 C C . HIS A 1 121 ? -4.407 17.145 12.290 1.00 50.81 121 HIS A C 1
ATOM 1002 O O . HIS A 1 121 ? -4.132 17.815 11.299 1.00 50.81 121 HIS A O 1
ATOM 1008 N N . LYS A 1 122 ? -3.509 16.348 12.890 1.00 52.59 122 LYS A N 1
ATOM 1009 C CA . LYS A 1 122 ? -2.115 16.162 12.443 1.00 52.59 122 LYS A CA 1
ATOM 1010 C C . LYS A 1 122 ? -2.037 15.677 10.988 1.00 52.59 122 LYS A C 1
ATOM 1012 O O . LYS A 1 122 ? -1.198 16.148 10.230 1.00 52.59 122 LYS A O 1
ATOM 1017 N N . LEU A 1 123 ? -2.948 14.791 10.575 1.00 52.22 123 LEU A N 1
ATOM 1018 C CA . LEU A 1 123 ? -3.048 14.280 9.203 1.00 52.22 123 LEU A CA 1
ATOM 1019 C C . LEU A 1 123 ? -3.533 15.310 8.174 1.00 52.22 123 LEU A C 1
ATOM 1021 O O . LEU A 1 123 ? -3.069 15.284 7.037 1.00 52.22 123 LEU A O 1
ATOM 1025 N N . ILE A 1 124 ? -4.445 16.209 8.557 1.00 52.44 124 ILE A N 1
ATOM 1026 C CA . ILE A 1 124 ? -4.887 17.308 7.685 1.00 52.44 124 ILE A CA 1
ATOM 1027 C C . ILE A 1 124 ? -3.767 18.326 7.501 1.00 52.44 124 ILE A C 1
ATOM 1029 O O . ILE A 1 124 ? -3.511 18.719 6.370 1.00 52.44 124 ILE A O 1
ATOM 1033 N N . HIS A 1 125 ? -3.077 18.715 8.581 1.00 49.84 125 HIS A N 1
ATOM 1034 C CA . HIS A 1 125 ? -2.010 19.718 8.516 1.00 49.84 125 HIS A CA 1
ATOM 1035 C C . HIS A 1 125 ? -0.912 19.342 7.513 1.00 49.84 125 HIS A C 1
ATOM 1037 O O . HIS A 1 125 ? -0.524 20.194 6.719 1.00 49.84 125 HIS A O 1
ATOM 1043 N N . MET A 1 126 ? -0.502 18.068 7.469 1.00 47.31 126 MET A N 1
ATOM 1044 C CA . MET A 1 126 ? 0.453 17.570 6.467 1.00 47.31 126 MET A CA 1
ATOM 1045 C C . MET A 1 126 ? -0.055 17.664 5.023 1.00 47.31 126 MET A C 1
ATOM 1047 O O . MET A 1 126 ? 0.746 17.739 4.103 1.00 47.31 126 MET A O 1
ATOM 1051 N N . ARG A 1 127 ? -1.375 17.610 4.802 1.00 42.94 127 ARG A N 1
ATOM 1052 C CA . ARG A 1 127 ? -1.968 17.599 3.457 1.00 42.94 127 ARG A CA 1
ATOM 1053 C C . ARG A 1 127 ? -2.355 18.993 2.960 1.00 42.94 127 ARG A C 1
ATOM 1055 O O . ARG A 1 127 ? -2.451 19.196 1.754 1.00 42.94 127 ARG A O 1
ATOM 1062 N N . THR A 1 128 ? -2.613 19.943 3.860 1.00 44.09 128 THR A N 1
ATOM 1063 C CA . THR A 1 128 ? -3.146 21.268 3.502 1.00 44.09 128 THR A CA 1
ATOM 1064 C C . THR A 1 128 ? -2.095 22.366 3.318 1.00 44.09 128 THR A C 1
ATOM 1066 O O . THR A 1 128 ? -2.496 23.478 2.990 1.00 44.09 128 THR A O 1
ATOM 1069 N N . ASN A 1 129 ? -0.790 22.104 3.502 1.00 49.09 129 ASN A N 1
ATOM 1070 C CA . ASN A 1 129 ? 0.289 23.107 3.363 1.00 49.09 129 ASN A CA 1
ATOM 1071 C C . ASN A 1 129 ? -0.052 24.464 4.021 1.00 49.09 129 ASN A C 1
ATOM 1073 O O . ASN A 1 129 ? 0.124 25.530 3.426 1.00 49.09 129 ASN A O 1
ATOM 1077 N N . LEU A 1 130 ? -0.604 24.441 5.238 1.00 44.03 130 LEU A N 1
ATOM 1078 C CA . LEU A 1 130 ? -0.872 25.669 5.987 1.00 44.03 130 LEU A CA 1
ATOM 1079 C C . LEU A 1 130 ? 0.417 26.101 6.691 1.00 44.03 130 LEU A C 1
ATOM 1081 O O . LEU A 1 130 ? 0.644 25.678 7.816 1.00 44.03 130 LEU A O 1
ATOM 1085 N N . GLU A 1 131 ? 1.201 26.914 5.975 1.00 43.56 131 GLU A N 1
ATOM 1086 C CA . GLU A 1 131 ? 2.461 27.592 6.337 1.00 43.56 131 GLU A CA 1
ATOM 1087 C C . GLU A 1 131 ? 3.495 26.757 7.120 1.00 43.56 131 GLU A C 1
ATOM 1089 O O . GLU A 1 131 ? 3.270 26.357 8.261 1.00 43.56 131 GLU A O 1
ATOM 1094 N N . GLU A 1 132 ? 4.685 26.607 6.518 1.00 43.53 132 GLU A N 1
ATOM 1095 C CA . GLU A 1 132 ? 5.901 26.046 7.123 1.00 43.53 132 GLU A CA 1
ATOM 1096 C C . GLU A 1 132 ? 6.183 26.714 8.482 1.00 43.53 132 GLU A C 1
ATOM 1098 O O . GLU A 1 132 ? 6.804 27.774 8.583 1.00 43.53 132 GLU A O 1
ATOM 1103 N N . THR A 1 133 ? 5.696 26.103 9.556 1.00 49.59 133 THR A N 1
ATOM 1104 C CA . THR A 1 133 ? 5.905 26.557 10.932 1.00 49.59 133 THR A CA 1
ATOM 1105 C C . THR A 1 133 ? 6.631 25.467 11.715 1.00 49.59 133 THR A C 1
ATOM 1107 O O . THR A 1 133 ? 6.511 24.285 11.403 1.00 49.59 133 THR A O 1
ATOM 1110 N N . GLU A 1 134 ? 7.354 25.827 12.784 1.00 51.78 134 GLU A N 1
ATOM 1111 C CA . GLU A 1 134 ? 8.019 24.867 13.699 1.00 51.78 134 GLU A CA 1
ATOM 1112 C C . GLU A 1 134 ? 7.073 23.763 14.220 1.00 51.78 134 GLU A C 1
ATOM 1114 O O . GLU A 1 134 ? 7.500 22.687 14.642 1.00 51.78 134 GLU A O 1
ATOM 1119 N N . VAL A 1 135 ? 5.770 24.035 14.184 1.00 47.69 135 VAL A N 1
ATOM 1120 C CA . VAL A 1 135 ? 4.689 23.131 14.556 1.00 47.69 135 VAL A CA 1
ATOM 1121 C C . VAL A 1 135 ? 4.522 21.989 13.536 1.00 47.69 135 VAL A C 1
ATOM 1123 O O . VAL A 1 135 ? 4.315 20.849 13.947 1.00 47.69 135 VAL A O 1
ATOM 1126 N N . GLU A 1 136 ? 4.681 22.248 12.235 1.00 53.00 136 GLU A N 1
ATOM 1127 C CA . GLU A 1 136 ? 4.575 21.240 11.168 1.00 53.00 136 GLU A CA 1
ATOM 1128 C C . GLU A 1 136 ? 5.724 20.221 11.220 1.00 53.00 136 GLU A C 1
ATOM 1130 O O . GLU A 1 136 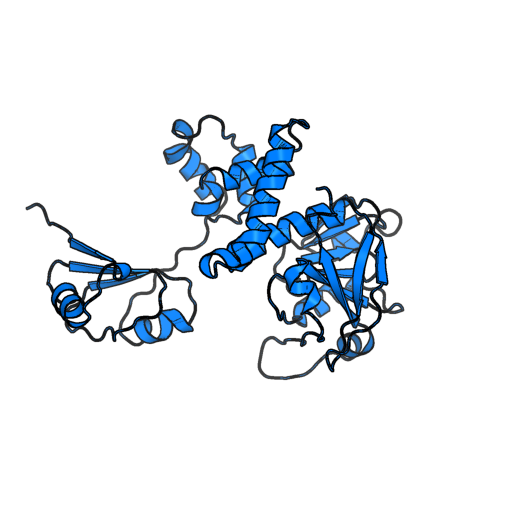? 5.481 19.014 11.182 1.00 53.00 136 GLU A O 1
ATOM 1135 N N . GLU A 1 137 ? 6.963 20.687 11.403 1.00 61.56 137 GLU A N 1
ATOM 1136 C CA . GLU A 1 137 ? 8.139 19.813 11.551 1.00 61.56 137 GLU A CA 1
ATOM 1137 C C . GLU A 1 137 ? 8.018 18.899 12.772 1.00 61.56 137 GLU A C 1
ATOM 1139 O O . GLU A 1 137 ? 8.292 17.698 12.702 1.00 61.56 137 GLU A O 1
ATOM 1144 N N . LYS A 1 138 ? 7.510 19.433 13.889 1.00 61.66 138 LYS A N 1
ATOM 1145 C CA . LYS A 1 138 ? 7.221 18.622 15.073 1.00 61.66 138 LYS A CA 1
ATOM 1146 C C . LYS A 1 138 ? 6.161 17.553 14.789 1.00 61.66 138 LYS A C 1
ATOM 1148 O O . LYS A 1 138 ? 6.293 16.431 15.269 1.00 61.66 138 LYS A O 1
ATOM 1153 N N . TYR A 1 139 ? 5.123 17.864 14.013 1.00 62.84 139 TYR A N 1
ATOM 1154 C CA . TYR A 1 139 ? 4.084 16.888 13.675 1.00 62.84 139 TYR A CA 1
ATOM 1155 C C . TYR A 1 139 ? 4.565 15.800 12.721 1.00 62.84 139 TYR A C 1
ATOM 1157 O O . TYR A 1 139 ? 4.193 14.636 12.893 1.00 62.84 139 TYR A O 1
ATOM 1165 N N . LYS A 1 140 ? 5.413 16.157 11.754 1.00 66.75 140 LYS A N 1
ATOM 1166 C CA . LYS A 1 140 ? 6.102 15.194 10.893 1.00 66.75 140 LYS A CA 1
ATOM 1167 C C . LYS A 1 140 ? 6.940 14.245 11.743 1.00 66.75 140 LYS A C 1
ATOM 1169 O O . LYS A 1 140 ? 6.828 13.031 11.589 1.00 66.75 140 LYS A O 1
ATOM 1174 N N . GLU A 1 141 ? 7.685 14.776 12.708 1.00 69.62 141 GLU A N 1
ATOM 1175 C CA . GLU A 1 141 ? 8.502 13.972 13.618 1.00 69.62 141 GLU A CA 1
ATOM 1176 C C . GLU A 1 141 ? 7.672 13.072 14.552 1.00 69.62 141 GLU A C 1
ATOM 1178 O O . GLU A 1 141 ? 7.988 11.890 14.714 1.00 69.62 141 GLU A O 1
ATOM 1183 N N . ASP A 1 142 ? 6.564 13.575 15.106 1.00 68.44 142 ASP A N 1
ATOM 1184 C CA . ASP A 1 142 ? 5.626 12.784 15.915 1.00 68.44 142 ASP A CA 1
ATOM 1185 C C . ASP A 1 142 ? 5.031 11.623 15.100 1.00 68.44 142 ASP A C 1
ATOM 1187 O O . ASP A 1 142 ? 4.905 10.502 15.600 1.00 68.44 142 ASP A O 1
ATOM 1191 N N . LEU A 1 143 ? 4.680 11.863 13.831 1.00 69.25 143 LEU A N 1
ATOM 1192 C CA . LEU A 1 143 ? 4.150 10.824 12.953 1.00 69.25 143 LEU A CA 1
ATOM 1193 C C . LEU A 1 143 ? 5.211 9.785 12.590 1.00 69.25 143 LEU A C 1
ATOM 1195 O O . LEU A 1 143 ? 4.923 8.588 12.651 1.00 69.25 143 LEU A O 1
ATOM 1199 N N . ARG A 1 144 ? 6.429 10.219 12.239 1.00 76.00 144 ARG A N 1
ATOM 1200 C CA . ARG A 1 144 ? 7.570 9.318 11.999 1.00 76.00 144 ARG A CA 1
ATOM 1201 C C . ARG A 1 144 ? 7.791 8.427 13.215 1.00 76.00 144 ARG A C 1
ATOM 1203 O O . ARG A 1 144 ? 7.804 7.203 13.092 1.00 76.00 144 ARG A O 1
ATOM 1210 N N . THR A 1 145 ? 7.852 9.038 14.397 1.00 77.19 145 THR A N 1
ATOM 1211 C CA . THR A 1 145 ? 7.998 8.336 15.674 1.00 77.19 145 THR A CA 1
ATOM 1212 C C . THR A 1 145 ? 6.860 7.345 15.894 1.00 77.19 145 THR A C 1
ATOM 1214 O O . THR A 1 145 ? 7.109 6.203 16.277 1.00 77.19 145 THR A O 1
ATOM 1217 N N . PHE A 1 146 ? 5.610 7.725 15.614 1.00 75.94 146 PHE A N 1
ATOM 1218 C CA . PHE A 1 146 ? 4.469 6.822 15.747 1.00 75.94 146 PHE A CA 1
ATOM 1219 C C . PHE A 1 146 ? 4.568 5.622 14.798 1.00 75.94 146 PHE A C 1
ATOM 1221 O O . PHE A 1 146 ? 4.417 4.486 15.240 1.00 75.94 146 PHE A O 1
ATOM 1228 N N . ILE A 1 147 ? 4.838 5.837 13.506 1.00 75.31 147 ILE A N 1
ATOM 1229 C CA . ILE A 1 147 ? 4.926 4.748 12.520 1.00 75.31 147 ILE A CA 1
ATOM 1230 C C . ILE A 1 147 ? 6.059 3.776 12.882 1.00 75.31 147 ILE A C 1
ATOM 1232 O O . ILE A 1 147 ? 5.883 2.559 12.760 1.00 75.31 147 ILE A O 1
ATOM 1236 N N . GLU A 1 148 ? 7.192 4.285 13.364 1.00 79.44 148 GLU A N 1
ATOM 1237 C CA . GLU A 1 148 ? 8.324 3.462 13.796 1.00 79.44 148 GLU A CA 1
ATOM 1238 C C . GLU A 1 148 ? 8.033 2.700 15.096 1.00 79.44 148 GLU A C 1
ATOM 1240 O O . GLU A 1 148 ? 8.291 1.501 15.169 1.00 79.44 148 GLU A O 1
ATOM 1245 N N . THR A 1 149 ? 7.439 3.341 16.105 1.00 76.75 149 THR A N 1
ATOM 1246 C CA . THR A 1 149 ? 7.179 2.721 17.422 1.00 76.75 149 THR A CA 1
ATOM 1247 C C . THR A 1 149 ? 5.961 1.797 17.438 1.00 76.75 149 THR A C 1
ATOM 1249 O O . THR A 1 149 ? 5.945 0.804 18.165 1.00 76.75 149 THR A O 1
ATOM 1252 N N . ALA A 1 150 ? 4.955 2.045 16.594 1.00 74.31 150 ALA A N 1
ATOM 1253 C CA . ALA A 1 150 ? 3.746 1.222 16.509 1.00 74.31 150 ALA A CA 1
ATOM 1254 C C . ALA A 1 150 ? 4.005 -0.197 15.972 1.00 74.31 150 ALA A C 1
ATOM 1256 O O . ALA A 1 150 ? 3.111 -1.043 16.014 1.00 74.31 150 ALA A O 1
ATOM 1257 N N . ARG A 1 151 ? 5.214 -0.486 15.468 1.00 76.81 151 ARG A N 1
ATOM 1258 C CA . ARG A 1 151 ? 5.600 -1.811 14.956 1.00 76.81 151 ARG A CA 1
ATOM 1259 C C . ARG A 1 151 ? 5.473 -2.928 15.998 1.00 76.81 151 ARG A C 1
ATOM 1261 O O . ARG A 1 151 ? 5.171 -4.061 15.628 1.00 76.81 151 ARG A O 1
ATOM 1268 N N . ASP A 1 152 ? 5.679 -2.601 17.274 1.00 75.00 152 ASP A N 1
ATOM 1269 C CA . ASP A 1 152 ? 5.703 -3.560 18.384 1.00 75.00 152 ASP A CA 1
ATOM 1270 C C . ASP A 1 152 ? 4.352 -3.655 19.109 1.00 75.00 152 ASP A C 1
ATOM 1272 O O . ASP A 1 152 ? 4.222 -4.386 20.090 1.00 75.00 152 ASP A O 1
ATOM 1276 N N . ILE A 1 153 ? 3.332 -2.942 18.614 1.00 74.06 153 ILE A N 1
ATOM 1277 C CA . ILE A 1 153 ? 1.981 -2.906 19.177 1.00 74.06 153 ILE A CA 1
ATOM 1278 C C . ILE A 1 153 ? 1.023 -3.562 18.169 1.00 74.06 153 ILE A C 1
ATOM 1280 O O . ILE A 1 153 ? 0.562 -2.898 17.234 1.00 74.06 153 ILE A O 1
ATOM 1284 N N . PRO A 1 154 ? 0.706 -4.865 18.312 1.00 70.88 154 PRO A N 1
ATOM 1285 C CA . PRO A 1 154 ? -0.117 -5.602 17.351 1.00 70.88 154 PRO A CA 1
ATOM 1286 C C . PRO A 1 154 ? -1.469 -4.941 17.045 1.00 70.88 154 PRO A C 1
ATOM 1288 O O . PRO A 1 154 ? -1.934 -4.972 15.904 1.00 70.88 154 PRO A O 1
ATOM 1291 N N . GLU A 1 155 ? -2.083 -4.308 18.044 1.00 69.19 155 GLU A N 1
ATOM 1292 C CA . GLU A 1 155 ? -3.361 -3.598 17.947 1.00 69.19 155 GLU A CA 1
ATOM 1293 C C . GLU A 1 155 ? -3.289 -2.394 16.997 1.00 69.19 155 GLU A C 1
ATOM 1295 O O . GLU A 1 155 ? -4.282 -2.052 16.353 1.00 69.19 155 GLU A O 1
ATOM 1300 N N . MET A 1 156 ? -2.107 -1.785 16.863 1.00 71.19 156 MET A N 1
ATOM 1301 C CA . MET A 1 156 ? -1.872 -0.606 16.027 1.00 71.19 156 MET A CA 1
ATOM 1302 C C . MET A 1 156 ? -1.422 -0.956 14.611 1.00 71.19 156 MET A C 1
ATOM 1304 O O . MET A 1 156 ? -1.323 -0.063 13.773 1.00 71.19 156 MET A O 1
ATOM 1308 N N . GLY A 1 157 ? -1.216 -2.238 14.290 1.00 72.00 157 GLY A N 1
ATOM 1309 C CA . GLY A 1 157 ? -0.701 -2.659 12.984 1.00 72.00 157 GLY A CA 1
ATOM 1310 C C . GLY A 1 157 ? -1.541 -2.170 11.796 1.00 72.00 157 GLY A C 1
ATOM 1311 O O . GLY A 1 157 ? -0.986 -1.778 10.771 1.00 72.00 157 GLY A O 1
ATOM 1312 N N . SER A 1 158 ? -2.873 -2.128 11.940 1.00 73.31 158 SER A N 1
ATOM 1313 C CA . SER A 1 158 ? -3.765 -1.613 10.889 1.00 73.31 158 SER A CA 1
ATOM 1314 C C . SER A 1 158 ? -3.604 -0.107 10.678 1.00 73.31 158 SER A C 1
ATOM 1316 O O . SER A 1 158 ? -3.547 0.338 9.537 1.00 73.31 158 SER A O 1
ATOM 1318 N N . LEU A 1 159 ? -3.534 0.668 11.765 1.00 72.88 159 LEU A N 1
ATOM 1319 C CA . LEU A 1 159 ? -3.365 2.120 11.702 1.00 72.88 159 LEU A CA 1
ATOM 1320 C C . LEU A 1 159 ? -1.968 2.475 11.183 1.00 72.88 159 LEU A C 1
ATOM 1322 O O . LEU A 1 159 ? -1.844 3.305 10.291 1.00 72.88 159 LEU A O 1
ATOM 1326 N N . ARG A 1 160 ? -0.927 1.780 11.664 1.00 80.38 160 ARG A N 1
ATOM 1327 C CA . ARG A 1 160 ? 0.444 1.893 11.149 1.00 80.38 160 ARG A CA 1
ATOM 1328 C C . ARG A 1 160 ? 0.486 1.671 9.640 1.00 80.38 160 ARG A C 1
ATOM 1330 O O . ARG A 1 160 ? 1.117 2.451 8.943 1.00 80.38 160 ARG A O 1
ATOM 1337 N N . GLY A 1 161 ? -0.192 0.635 9.142 1.00 80.75 161 GLY A N 1
ATOM 1338 C CA . GLY A 1 161 ? -0.282 0.359 7.708 1.00 80.75 161 GLY A CA 1
ATOM 1339 C C . GLY A 1 161 ? -0.912 1.509 6.921 1.00 80.75 161 GLY A C 1
ATOM 1340 O O . GLY A 1 161 ? -0.331 1.948 5.938 1.00 80.75 161 GLY A O 1
ATOM 1341 N N . GLN A 1 162 ? -2.045 2.038 7.393 1.00 74.75 162 GLN A N 1
ATOM 1342 C CA . GLN A 1 162 ? -2.745 3.160 6.749 1.00 74.75 162 GLN A CA 1
ATOM 1343 C C . GLN A 1 162 ? -1.908 4.445 6.728 1.00 74.75 162 GLN A C 1
ATOM 1345 O O . GLN A 1 162 ? -1.839 5.128 5.710 1.00 74.75 162 GLN A O 1
ATOM 1350 N N . LEU A 1 163 ? -1.258 4.771 7.847 1.00 77.38 163 LEU A N 1
ATOM 1351 C CA . LEU A 1 163 ? -0.387 5.942 7.940 1.00 77.38 163 LEU A CA 1
ATOM 1352 C C . LEU A 1 163 ? 0.856 5.781 7.065 1.00 77.38 163 LEU A C 1
ATOM 1354 O O . LEU A 1 163 ? 1.236 6.713 6.365 1.00 77.38 163 LEU A O 1
ATOM 1358 N N . PHE A 1 164 ? 1.462 4.592 7.070 1.00 85.06 164 PHE A N 1
ATOM 1359 C CA . PHE A 1 164 ? 2.607 4.288 6.222 1.00 85.06 164 PHE A CA 1
ATOM 1360 C C . PHE A 1 164 ? 2.254 4.428 4.738 1.00 85.06 164 PHE A C 1
ATOM 1362 O O . PHE A 1 164 ? 3.016 5.039 3.996 1.00 85.06 164 PHE A O 1
ATOM 1369 N N . GLU A 1 165 ? 1.097 3.920 4.310 1.00 86.38 165 GLU A N 1
ATOM 1370 C CA . GLU A 1 165 ? 0.590 4.083 2.944 1.00 86.38 165 GLU A CA 1
ATOM 1371 C C . GLU A 1 165 ? 0.443 5.555 2.559 1.00 86.38 165 GLU A C 1
ATOM 1373 O O . GLU A 1 165 ? 0.998 5.988 1.550 1.00 86.38 165 GLU A O 1
ATOM 1378 N N . LEU A 1 166 ? -0.215 6.346 3.408 1.00 78.31 166 LEU A N 1
ATOM 1379 C CA . LEU A 1 166 ? -0.408 7.776 3.191 1.00 78.31 166 LEU A CA 1
ATOM 1380 C C . LEU A 1 166 ? 0.916 8.522 3.013 1.00 78.31 166 LEU A C 1
ATOM 1382 O O . LEU A 1 166 ? 1.088 9.225 2.019 1.00 78.31 166 LEU A O 1
ATOM 1386 N N . VAL A 1 167 ? 1.857 8.339 3.940 1.00 81.50 167 VAL A N 1
ATOM 1387 C CA . VAL A 1 167 ? 3.159 9.019 3.891 1.00 81.50 167 VAL A CA 1
ATOM 1388 C C . VAL A 1 167 ? 4.003 8.514 2.717 1.00 81.50 167 VAL A C 1
ATOM 1390 O O . VAL A 1 167 ? 4.728 9.284 2.094 1.00 81.50 167 VAL A O 1
ATOM 1393 N N . SER A 1 168 ? 3.886 7.232 2.363 1.00 89.31 168 SER A N 1
ATOM 1394 C CA . SER A 1 168 ? 4.600 6.664 1.216 1.00 89.31 168 SER A CA 1
ATOM 1395 C C . SER A 1 168 ? 4.212 7.339 -0.093 1.00 89.31 168 SER A C 1
ATOM 1397 O O . SER A 1 168 ? 5.075 7.570 -0.937 1.00 89.31 168 SER A O 1
ATOM 1399 N N . HIS A 1 169 ? 2.929 7.656 -0.277 1.00 87.69 169 HIS A N 1
ATOM 1400 C CA . HIS A 1 169 ? 2.477 8.380 -1.461 1.00 87.69 169 HIS A CA 1
ATOM 1401 C C . HIS A 1 169 ? 3.079 9.782 -1.530 1.00 87.69 169 HIS A C 1
ATOM 1403 O O . HIS A 1 169 ? 3.607 10.144 -2.577 1.00 87.69 169 HIS A O 1
ATOM 1409 N N . GLU A 1 170 ? 3.080 10.514 -0.415 1.00 83.19 170 GLU A N 1
ATOM 1410 C CA . GLU A 1 170 ? 3.671 11.853 -0.331 1.00 83.19 170 GLU A CA 1
ATOM 1411 C C . GLU A 1 170 ? 5.166 11.827 -0.684 1.00 83.19 170 GLU A C 1
ATOM 1413 O O . GLU A 1 170 ? 5.605 12.505 -1.610 1.00 83.19 170 GLU A O 1
ATOM 1418 N N . ILE A 1 171 ? 5.934 10.942 -0.042 1.00 89.06 171 ILE A N 1
ATOM 1419 C CA . ILE A 1 171 ? 7.373 10.773 -0.296 1.00 89.06 171 ILE A CA 1
ATOM 1420 C C . ILE A 1 171 ? 7.653 10.420 -1.764 1.00 89.06 171 ILE A C 1
ATOM 1422 O O . ILE A 1 171 ? 8.579 10.951 -2.378 1.00 89.06 171 ILE A O 1
ATOM 1426 N N . LEU A 1 172 ? 6.875 9.504 -2.348 1.00 93.50 172 LEU A N 1
ATOM 1427 C CA . LEU A 1 172 ? 7.072 9.094 -3.739 1.00 93.50 172 LEU A CA 1
ATOM 1428 C C . LEU A 1 172 ? 6.695 10.206 -4.730 1.00 93.50 172 LEU A C 1
ATOM 1430 O O . LEU A 1 172 ? 7.336 10.294 -5.777 1.00 93.50 172 LEU A O 1
ATOM 1434 N N . CYS A 1 173 ? 5.702 11.044 -4.409 1.00 89.50 173 CYS A N 1
ATOM 1435 C CA . CYS A 1 173 ? 5.335 12.225 -5.194 1.00 89.50 173 CYS A CA 1
ATOM 1436 C C . CYS A 1 173 ? 6.399 13.322 -5.115 1.00 89.50 173 CYS A C 1
ATOM 1438 O O . CYS A 1 173 ? 6.750 13.904 -6.135 1.00 89.50 173 CYS A O 1
ATOM 1440 N N . GLN A 1 174 ? 6.967 13.586 -3.940 1.00 87.81 174 GLN A N 1
ATOM 1441 C CA . GLN A 1 174 ? 8.066 14.548 -3.803 1.00 87.81 174 GLN A CA 1
ATOM 1442 C C . GLN A 1 174 ? 9.310 14.116 -4.597 1.00 87.81 174 GLN A C 1
ATOM 1444 O O . GLN A 1 174 ? 10.053 14.955 -5.112 1.00 87.81 174 GLN A O 1
ATOM 1449 N N . GLY A 1 175 ? 9.488 12.805 -4.771 1.00 90.94 175 GLY A N 1
ATOM 1450 C CA . GLY A 1 175 ? 10.591 12.219 -5.517 1.00 90.94 175 GLY A CA 1
ATOM 1451 C C . GLY A 1 175 ? 11.838 12.044 -4.650 1.00 90.94 175 GLY A C 1
ATOM 1452 O O . GLY A 1 175 ? 11.798 12.106 -3.425 1.00 90.94 175 GLY A O 1
ATOM 1453 N N . GLY A 1 176 ? 12.973 11.765 -5.282 1.00 92.56 176 GLY A N 1
ATOM 1454 C CA . GLY A 1 176 ? 14.234 11.482 -4.601 1.00 92.56 176 GLY A CA 1
ATOM 1455 C C . GLY A 1 176 ? 14.826 10.136 -4.996 1.00 92.56 176 GLY A C 1
ATOM 1456 O O . GLY A 1 176 ? 14.549 9.599 -6.069 1.00 92.56 176 GLY A O 1
ATOM 1457 N N . THR A 1 177 ? 15.706 9.605 -4.146 1.00 94.94 177 THR A N 1
ATOM 1458 C CA . THR A 1 177 ? 16.425 8.350 -4.405 1.00 94.94 177 THR A CA 1
ATOM 1459 C C . THR A 1 177 ? 16.121 7.325 -3.324 1.00 94.94 177 THR A C 1
ATOM 1461 O O . THR A 1 177 ? 16.393 7.550 -2.147 1.00 94.94 177 THR A O 1
ATOM 1464 N N . PHE A 1 178 ? 15.607 6.175 -3.747 1.00 96.25 178 PHE A N 1
ATOM 1465 C CA . PHE A 1 178 ? 15.111 5.119 -2.873 1.00 96.25 178 PHE A CA 1
ATOM 1466 C C . PHE A 1 178 ? 15.952 3.854 -3.029 1.00 96.25 178 PHE A C 1
ATOM 1468 O O . PHE A 1 178 ? 16.151 3.406 -4.163 1.00 96.25 178 PHE A O 1
ATOM 1475 N N . PRO A 1 179 ? 16.424 3.237 -1.934 1.00 96.75 179 PRO A N 1
ATOM 1476 C CA . PRO A 1 179 ? 17.033 1.917 -1.996 1.00 96.75 179 PRO A CA 1
ATOM 1477 C C . PRO A 1 179 ? 16.037 0.881 -2.513 1.00 96.75 179 PRO A C 1
ATOM 1479 O O . PRO A 1 179 ? 14.906 0.792 -2.029 1.00 96.75 179 PRO A O 1
ATOM 1482 N N . VAL A 1 180 ? 16.458 0.079 -3.488 1.00 97.31 180 VAL A N 1
ATOM 1483 C CA . VAL A 1 180 ? 15.647 -1.005 -4.042 1.00 97.31 180 VAL A CA 1
ATOM 1484 C C . VAL A 1 180 ? 16.454 -2.282 -4.204 1.00 97.31 180 VAL A C 1
ATOM 1486 O O . VAL A 1 180 ? 17.618 -2.274 -4.609 1.00 97.31 180 VAL A O 1
ATOM 1489 N N . ARG A 1 181 ? 15.803 -3.413 -3.942 1.00 96.38 181 ARG A N 1
ATOM 1490 C CA . ARG A 1 181 ? 16.396 -4.745 -4.071 1.00 96.38 181 ARG A CA 1
ATOM 1491 C C . ARG A 1 181 ? 15.456 -5.661 -4.834 1.00 96.38 181 ARG A C 1
ATOM 1493 O O . ARG A 1 181 ? 14.280 -5.775 -4.495 1.00 96.38 181 ARG A O 1
ATOM 1500 N N . LYS A 1 182 ? 15.974 -6.339 -5.859 1.00 96.12 182 LYS A N 1
ATOM 1501 C CA . LYS A 1 182 ? 15.195 -7.322 -6.623 1.00 96.12 182 LYS A CA 1
ATOM 1502 C C . LYS A 1 182 ? 14.861 -8.529 -5.744 1.00 96.12 182 LYS A C 1
ATOM 1504 O O . LYS A 1 182 ? 15.740 -9.055 -5.065 1.00 96.12 182 LYS A O 1
ATOM 1509 N N . LEU A 1 183 ? 13.607 -8.968 -5.784 1.00 96.00 183 LEU A N 1
ATOM 1510 C CA . LEU A 1 183 ? 13.127 -10.137 -5.052 1.00 96.00 183 LEU A CA 1
ATOM 1511 C C . LEU A 1 183 ? 13.321 -11.408 -5.878 1.00 96.00 183 LEU A C 1
ATOM 1513 O O . LEU A 1 183 ? 13.072 -11.441 -7.088 1.00 96.00 183 LEU A O 1
ATOM 1517 N N . THR A 1 184 ? 13.741 -12.473 -5.206 1.00 94.06 184 THR A N 1
ATOM 1518 C CA . THR A 1 184 ? 14.044 -13.776 -5.807 1.00 94.06 184 THR A CA 1
ATOM 1519 C C . THR A 1 184 ? 13.119 -14.853 -5.246 1.00 94.06 184 THR A C 1
ATOM 1521 O O . THR A 1 184 ? 12.494 -14.686 -4.198 1.00 94.06 184 THR A O 1
ATOM 1524 N N . ASP A 1 185 ? 12.966 -15.957 -5.973 1.00 91.19 185 ASP A N 1
ATOM 1525 C CA . ASP A 1 185 ? 12.084 -17.052 -5.551 1.00 91.19 185 ASP A CA 1
ATOM 1526 C C . ASP A 1 185 ? 12.635 -17.791 -4.315 1.00 91.19 185 ASP A C 1
ATOM 1528 O O . ASP A 1 185 ? 11.873 -18.227 -3.45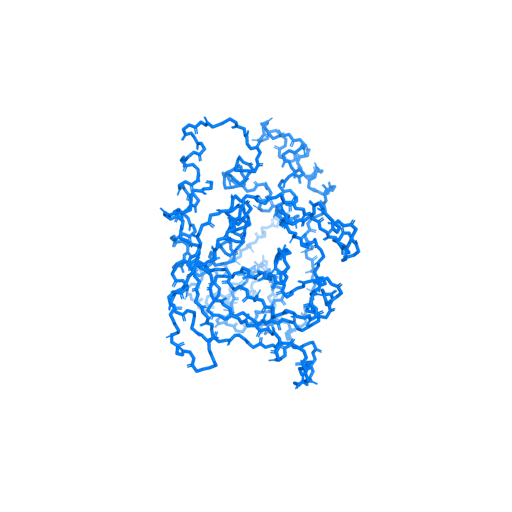0 1.00 91.19 185 ASP A O 1
ATOM 1532 N N . ASP A 1 186 ? 13.961 -17.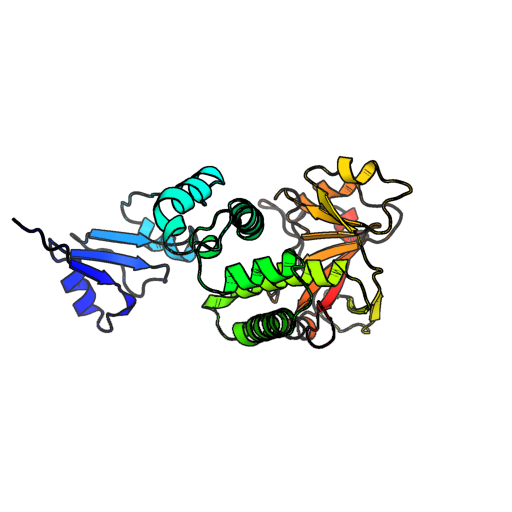889 -4.192 1.00 92.94 186 ASP A N 1
ATOM 1533 C CA . ASP A 1 186 ? 14.652 -18.520 -3.064 1.00 92.94 186 ASP A CA 1
ATOM 1534 C C . ASP A 1 186 ? 14.886 -17.564 -1.878 1.00 92.94 186 ASP A C 1
ATOM 1536 O O . ASP A 1 186 ? 15.138 -18.017 -0.759 1.00 92.94 186 ASP A O 1
ATOM 1540 N N . GLY A 1 187 ? 14.723 -16.254 -2.083 1.00 91.50 187 GLY A N 1
ATOM 1541 C CA . GLY A 1 187 ? 14.988 -15.223 -1.080 1.00 91.50 187 GLY A CA 1
ATOM 1542 C C . GLY A 1 187 ? 16.465 -14.858 -0.952 1.00 91.50 187 GLY A C 1
ATOM 1543 O O . GLY A 1 187 ? 16.848 -14.233 0.037 1.00 91.50 187 GLY A O 1
ATOM 1544 N N . SER A 1 188 ? 17.292 -15.258 -1.921 1.00 92.00 188 SER A N 1
ATOM 1545 C CA . SER A 1 188 ? 18.667 -14.787 -2.046 1.00 92.00 188 SER A CA 1
ATOM 1546 C C . SER A 1 188 ? 18.703 -13.271 -2.251 1.00 92.00 188 SER A C 1
ATOM 1548 O O . SER A 1 188 ? 17.910 -12.702 -3.008 1.00 92.00 188 SER A O 1
ATOM 1550 N N . LEU A 1 189 ? 19.627 -12.600 -1.562 1.00 87.38 189 LEU A N 1
ATOM 1551 C CA . LEU A 1 189 ? 19.773 -11.154 -1.670 1.00 87.38 189 LEU A CA 1
ATOM 1552 C C . LEU A 1 189 ? 20.579 -10.806 -2.920 1.00 87.38 189 LEU A C 1
ATOM 1554 O O . LEU A 1 189 ? 21.772 -11.092 -2.997 1.00 87.38 189 LEU A O 1
ATOM 1558 N N . GLY A 1 190 ? 19.917 -10.177 -3.890 1.00 79.31 190 GLY A N 1
ATOM 1559 C CA . GLY A 1 190 ? 20.601 -9.484 -4.978 1.00 79.31 190 GLY A CA 1
ATOM 1560 C C . GLY A 1 190 ? 21.275 -8.192 -4.496 1.00 79.31 190 GLY A C 1
ATOM 1561 O O . GLY A 1 190 ? 21.053 -7.771 -3.356 1.00 79.31 190 GLY A O 1
ATOM 1562 N N . PRO A 1 191 ? 22.073 -7.536 -5.357 1.00 87.62 191 PRO A N 1
ATOM 1563 C CA . PRO A 1 191 ? 22.650 -6.240 -5.032 1.00 87.62 191 PRO A CA 1
ATOM 1564 C C . PRO A 1 191 ? 21.543 -5.220 -4.752 1.00 87.62 191 PRO A C 1
ATOM 1566 O O . PRO A 1 191 ? 20.524 -5.175 -5.450 1.00 87.62 191 PRO A O 1
ATOM 1569 N N . GLU A 1 192 ? 21.762 -4.398 -3.732 1.00 93.00 192 GLU A N 1
ATOM 1570 C CA . GLU A 1 192 ? 20.965 -3.198 -3.528 1.00 93.00 192 GLU A CA 1
ATOM 1571 C C . GLU A 1 192 ? 21.325 -2.179 -4.614 1.00 93.00 192 GLU A C 1
ATOM 1573 O O . GLU A 1 192 ? 22.489 -1.977 -4.958 1.00 93.00 192 GLU A O 1
ATOM 1578 N N . THR A 1 193 ? 20.296 -1.583 -5.194 1.00 94.69 193 THR A N 1
ATOM 1579 C CA . THR A 1 193 ? 20.382 -0.550 -6.228 1.00 94.69 193 THR A CA 1
ATOM 1580 C C . THR A 1 193 ? 19.498 0.616 -5.801 1.00 94.69 193 THR A C 1
ATOM 1582 O O . THR A 1 193 ? 18.965 0.618 -4.691 1.00 94.69 193 THR A O 1
ATOM 1585 N N . THR A 1 194 ? 19.316 1.609 -6.663 1.00 95.69 194 THR A N 1
ATOM 1586 C CA . THR A 1 194 ? 18.462 2.754 -6.363 1.00 95.69 194 THR A CA 1
ATOM 1587 C C . THR A 1 194 ? 17.401 2.966 -7.435 1.00 95.69 194 THR A C 1
ATOM 1589 O O . THR A 1 194 ? 17.645 2.785 -8.628 1.00 95.69 194 THR A O 1
ATOM 1592 N N . LEU A 1 195 ? 16.202 3.352 -7.001 1.00 96.12 195 LEU A N 1
ATOM 1593 C CA . LEU A 1 195 ? 15.188 3.962 -7.850 1.00 96.12 195 LEU A CA 1
ATOM 1594 C C . LEU A 1 195 ? 15.242 5.472 -7.628 1.00 96.12 195 LEU A C 1
ATOM 1596 O O . LEU A 1 195 ? 15.042 5.929 -6.507 1.00 96.12 195 LEU A O 1
ATOM 1600 N N . THR A 1 196 ? 15.476 6.235 -8.690 1.00 95.25 196 THR A N 1
ATOM 1601 C CA . THR A 1 196 ? 15.351 7.694 -8.659 1.00 95.25 196 THR A CA 1
ATOM 1602 C C . THR A 1 196 ? 14.022 8.097 -9.284 1.00 95.25 196 THR A C 1
ATOM 1604 O O . THR A 1 196 ? 13.696 7.653 -10.388 1.00 95.25 196 THR A O 1
ATOM 1607 N N . LEU A 1 197 ? 13.259 8.913 -8.564 1.00 93.88 197 LEU A N 1
ATOM 1608 C CA . LEU A 1 197 ? 12.041 9.558 -9.040 1.00 93.88 197 LEU A CA 1
ATOM 1609 C C . LEU A 1 197 ? 12.262 11.072 -9.030 1.00 93.88 197 LEU A C 1
ATOM 1611 O O . LEU A 1 197 ? 12.851 11.609 -8.094 1.00 93.88 197 LEU A O 1
ATOM 1615 N N . GLU A 1 198 ? 11.811 11.750 -10.077 1.00 92.44 198 GLU A N 1
ATOM 1616 C CA . GLU A 1 198 ? 11.672 13.208 -10.058 1.00 92.44 198 GLU A CA 1
ATOM 1617 C C . GLU A 1 198 ? 10.429 13.585 -9.238 1.00 92.44 198 GLU A C 1
ATOM 1619 O O . GLU A 1 198 ? 9.663 12.705 -8.851 1.00 92.44 198 GLU A O 1
ATOM 1624 N N . SER A 1 199 ? 10.234 14.872 -8.947 1.00 91.75 199 SER A N 1
ATOM 1625 C CA . SER A 1 199 ? 8.992 15.334 -8.316 1.00 91.75 199 SER A CA 1
ATOM 1626 C C . SER A 1 199 ? 7.823 15.108 -9.271 1.00 91.75 199 SER A C 1
ATOM 1628 O O . SER A 1 199 ? 7.862 15.594 -10.395 1.00 91.75 199 SER A O 1
ATOM 1630 N N . LEU A 1 200 ? 6.808 14.367 -8.838 1.00 91.88 200 LEU A N 1
ATOM 1631 C CA . LEU A 1 200 ? 5.654 13.933 -9.617 1.00 91.88 200 LEU A CA 1
ATOM 1632 C C . LEU A 1 200 ? 4.393 14.689 -9.186 1.00 91.88 200 LEU A C 1
ATOM 1634 O O . LEU A 1 200 ? 4.135 14.886 -8.003 1.00 91.88 200 LEU A O 1
ATOM 1638 N N . GLU A 1 201 ? 3.551 15.027 -10.157 1.00 88.38 201 GLU A N 1
ATOM 1639 C CA . GLU A 1 201 ? 2.205 15.545 -9.903 1.00 88.38 201 GLU A CA 1
ATOM 1640 C C . GLU A 1 201 ? 1.257 14.387 -9.538 1.00 88.38 201 GLU A C 1
ATOM 1642 O O . GLU A 1 201 ? 1.100 13.438 -10.319 1.00 88.38 201 GLU A O 1
ATOM 1647 N N . GLU A 1 202 ? 0.627 14.452 -8.361 1.00 88.06 202 GLU A N 1
ATOM 1648 C CA . GLU A 1 202 ? -0.360 13.458 -7.927 1.00 88.06 202 GLU A CA 1
ATOM 1649 C C . GLU A 1 202 ? -1.649 13.578 -8.751 1.00 88.06 202 GLU A C 1
ATOM 1651 O O . GLU A 1 202 ? -2.239 14.648 -8.885 1.00 88.06 202 GLU A O 1
ATOM 1656 N N . MET A 1 203 ? -2.112 12.450 -9.283 1.00 85.88 203 MET A N 1
ATOM 1657 C CA . MET A 1 203 ? -3.354 12.339 -10.037 1.00 85.88 203 MET A CA 1
ATOM 1658 C C . MET A 1 203 ? -4.160 11.154 -9.527 1.00 85.88 203 MET A C 1
ATOM 1660 O O . MET A 1 203 ? -3.622 10.068 -9.313 1.00 85.88 203 MET A O 1
ATOM 1664 N N . PHE A 1 204 ? -5.471 11.322 -9.429 1.00 85.00 204 PHE A N 1
ATOM 1665 C CA . PHE A 1 204 ? -6.388 10.228 -9.127 1.00 85.00 204 PHE A CA 1
ATOM 1666 C C . PHE A 1 204 ? -7.073 9.744 -10.403 1.00 85.00 204 PHE A C 1
ATOM 1668 O O . PHE A 1 204 ? -7.265 10.530 -11.329 1.00 85.00 204 PHE A O 1
ATOM 1675 N N . PHE A 1 205 ? -7.417 8.460 -10.461 1.00 84.69 205 PHE A N 1
ATOM 1676 C CA . PHE A 1 205 ? -8.181 7.896 -11.573 1.00 84.69 205 PHE A CA 1
ATOM 1677 C C . PHE A 1 205 ? -9.161 6.832 -11.084 1.00 84.69 205 PHE A C 1
ATOM 1679 O O . PHE A 1 205 ? -8.882 6.108 -10.121 1.00 84.69 205 PHE A O 1
ATOM 1686 N N . ASP A 1 206 ? -10.290 6.715 -11.775 1.00 85.44 206 ASP A N 1
ATOM 1687 C CA . ASP A 1 206 ? -11.262 5.640 -11.564 1.00 85.44 206 ASP A CA 1
ATOM 1688 C C . ASP A 1 206 ? -11.327 4.695 -12.777 1.00 85.44 206 ASP A C 1
ATOM 1690 O O . ASP A 1 206 ? -11.604 3.503 -12.631 1.00 85.44 206 ASP A O 1
ATOM 1694 N N . ASP A 1 207 ? -10.962 5.193 -13.965 1.00 85.75 207 ASP A N 1
ATOM 1695 C CA . ASP A 1 207 ? -10.846 4.425 -15.203 1.00 85.75 207 ASP A CA 1
ATOM 1696 C C . ASP A 1 207 ? -9.475 4.605 -15.889 1.00 85.75 207 ASP A C 1
ATOM 1698 O O . ASP A 1 207 ? -8.882 5.684 -15.943 1.00 85.75 207 ASP A O 1
ATOM 1702 N N . ILE A 1 208 ? -8.948 3.526 -16.477 1.00 89.00 208 ILE A N 1
ATOM 1703 C CA . ILE A 1 208 ? -7.625 3.526 -17.123 1.00 89.00 208 ILE A CA 1
ATOM 1704 C C . ILE A 1 208 ? -7.544 4.417 -18.376 1.00 89.00 208 ILE A C 1
ATOM 1706 O O . ILE A 1 208 ? -6.443 4.741 -18.836 1.00 89.00 208 ILE A O 1
ATOM 1710 N N . SER A 1 209 ? -8.680 4.793 -18.967 1.00 86.38 209 SER A N 1
ATOM 1711 C CA . SER A 1 209 ? -8.753 5.708 -20.109 1.00 86.38 209 SER A CA 1
ATOM 1712 C C . SER A 1 209 ? -8.311 7.129 -19.744 1.00 86.38 209 SER A C 1
ATOM 1714 O O . SER A 1 209 ? -7.670 7.779 -20.574 1.00 86.38 209 SER A O 1
ATOM 1716 N N . GLU A 1 210 ? -8.506 7.554 -18.491 1.00 84.50 210 GLU A N 1
ATOM 1717 C CA . GLU A 1 210 ? -8.043 8.843 -17.953 1.00 84.50 210 GLU A CA 1
ATOM 1718 C C . GLU A 1 210 ? -6.512 8.960 -18.007 1.00 84.50 210 GLU A C 1
ATOM 1720 O O . GLU A 1 210 ? -5.946 10.028 -18.245 1.00 84.50 210 GLU A O 1
ATOM 1725 N N . ILE A 1 211 ? -5.816 7.828 -17.879 1.00 85.00 211 ILE A N 1
ATOM 1726 C CA . 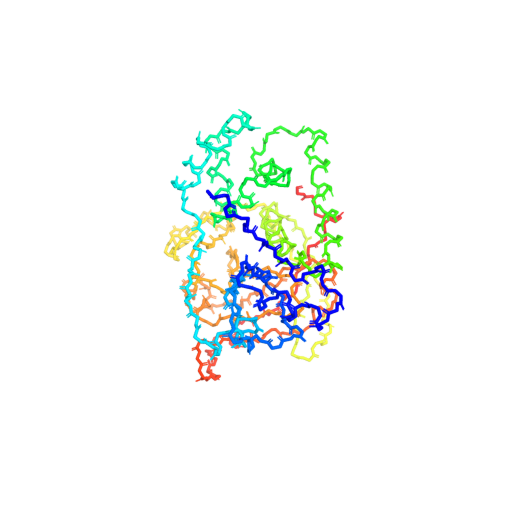ILE A 1 211 ? -4.357 7.780 -17.962 1.00 85.00 211 ILE A CA 1
ATOM 1727 C C . ILE A 1 211 ? -3.901 7.807 -19.428 1.00 85.00 211 ILE A C 1
ATOM 1729 O O . ILE A 1 211 ? -2.836 8.352 -19.731 1.00 85.00 211 ILE A O 1
ATOM 1733 N N . LYS A 1 212 ? -4.657 7.207 -20.360 1.00 69.75 212 LYS A N 1
ATOM 1734 C CA . LYS A 1 212 ? -4.273 7.062 -21.782 1.00 69.75 212 LYS A CA 1
ATOM 1735 C C . LYS A 1 212 ? -4.249 8.379 -22.559 1.00 69.75 212 LYS A C 1
ATOM 1737 O O . LYS A 1 212 ? -3.430 8.493 -23.465 1.00 69.75 212 LYS A O 1
ATOM 1742 N N . GLY A 1 213 ? -5.073 9.363 -22.196 1.00 58.03 213 GLY A N 1
ATOM 1743 C CA . GLY A 1 213 ? -5.166 10.653 -22.898 1.00 58.03 213 GLY A CA 1
ATOM 1744 C C . GLY A 1 213 ? -3.922 11.557 -22.812 1.00 58.03 213 GLY A C 1
ATOM 1745 O O . GLY A 1 213 ? -3.795 12.492 -23.596 1.00 58.03 213 GLY A O 1
ATOM 1746 N N . ASN A 1 214 ? -2.972 11.274 -21.910 1.00 58.09 214 ASN A N 1
ATOM 1747 C CA . ASN A 1 214 ? -1.854 12.166 -21.552 1.00 58.09 214 ASN A CA 1
ATOM 1748 C C . ASN A 1 214 ? -0.519 11.857 -22.270 1.00 58.09 214 ASN A C 1
ATOM 1750 O O . ASN A 1 214 ? 0.558 11.979 -21.682 1.00 58.09 214 ASN A O 1
ATOM 1754 N N . THR A 1 215 ? -0.555 11.422 -23.530 1.00 55.31 215 THR A N 1
ATOM 1755 C CA . THR A 1 215 ? 0.574 10.736 -24.198 1.00 55.31 215 THR A CA 1
ATOM 1756 C C . THR A 1 215 ? 1.862 11.546 -24.418 1.00 55.31 215 THR A C 1
ATOM 1758 O O . THR A 1 215 ? 2.902 10.930 -24.642 1.00 55.31 215 THR A O 1
ATOM 1761 N N . SER A 1 216 ? 1.847 12.878 -24.282 1.00 53.22 216 SER A N 1
ATOM 1762 C CA . SER A 1 216 ? 3.055 13.718 -24.446 1.00 53.22 216 SER A CA 1
ATOM 1763 C C . SER A 1 216 ? 3.408 14.577 -23.221 1.00 53.22 216 SER A C 1
ATOM 1765 O O . SER A 1 216 ? 4.525 15.071 -23.138 1.00 53.22 216 SER A O 1
ATOM 1767 N N . GLN A 1 217 ? 2.490 14.728 -22.259 1.00 50.28 217 GLN A N 1
ATOM 1768 C CA . GLN A 1 217 ? 2.613 15.650 -21.113 1.00 50.28 217 GLN A CA 1
ATOM 1769 C C . GLN A 1 217 ? 2.578 14.933 -19.746 1.00 50.28 217 GLN A C 1
ATOM 1771 O O . GLN A 1 217 ? 2.739 15.567 -18.712 1.00 50.28 217 GLN A O 1
ATOM 1776 N N . GLY A 1 218 ? 2.370 13.608 -19.722 1.00 55.78 218 GLY A N 1
ATOM 1777 C CA . GLY A 1 218 ? 2.136 12.826 -18.501 1.00 55.78 218 GLY A CA 1
ATOM 1778 C C . GLY A 1 218 ? 3.287 11.931 -18.037 1.00 55.78 218 GLY A C 1
ATOM 1779 O O . GLY A 1 218 ? 3.011 10.890 -17.441 1.00 55.78 218 GLY A O 1
ATOM 1780 N N . GLN A 1 219 ? 4.546 12.264 -18.351 1.00 66.50 219 GLN A N 1
ATOM 1781 C CA . GLN A 1 219 ? 5.699 11.472 -17.881 1.00 66.50 219 GLN A CA 1
ATOM 1782 C C . GLN A 1 219 ? 5.971 11.667 -16.385 1.00 66.50 219 GLN A C 1
ATOM 1784 O O . GLN A 1 219 ? 6.428 10.733 -15.735 1.00 66.50 219 GLN A O 1
ATOM 1789 N N . ASN A 1 220 ? 5.617 12.832 -15.843 1.00 84.31 220 ASN A N 1
ATOM 1790 C CA . ASN A 1 220 ? 5.933 13.224 -14.476 1.00 84.31 220 ASN A CA 1
ATOM 1791 C C . ASN A 1 220 ? 4.691 13.196 -13.565 1.00 84.31 220 ASN A C 1
ATOM 1793 O O . ASN A 1 220 ? 4.395 14.152 -12.857 1.00 84.31 220 ASN A O 1
ATOM 1797 N N . LYS A 1 221 ? 3.902 12.121 -13.671 1.00 91.94 221 LYS A N 1
ATOM 1798 C CA . LYS A 1 221 ? 2.633 11.956 -12.950 1.00 91.94 221 LYS A CA 1
ATOM 1799 C C . LYS A 1 221 ? 2.644 10.696 -12.095 1.00 91.94 221 LYS A C 1
ATOM 1801 O O . LYS A 1 221 ? 3.080 9.637 -12.560 1.00 91.94 221 LYS A O 1
ATOM 1806 N N . TYR A 1 222 ? 2.108 10.819 -10.887 1.00 93.50 222 TYR A N 1
ATOM 1807 C CA . TYR A 1 222 ? 1.903 9.740 -9.931 1.00 93.50 222 TYR A CA 1
ATOM 1808 C C . TYR A 1 222 ? 0.411 9.425 -9.838 1.00 93.50 222 TYR A C 1
ATOM 1810 O O . TYR A 1 222 ? -0.370 10.217 -9.322 1.00 93.50 222 TYR A O 1
ATOM 1818 N N . TYR A 1 223 ? -0.005 8.283 -10.384 1.00 92.88 223 TYR A N 1
ATOM 1819 C CA . TYR A 1 223 ? -1.417 7.929 -10.497 1.00 92.88 223 TYR A CA 1
ATOM 1820 C C . TYR A 1 223 ? -1.858 7.040 -9.338 1.00 92.88 223 TYR A C 1
ATOM 1822 O O . TYR A 1 223 ? -1.282 5.969 -9.132 1.00 92.88 223 TYR A O 1
ATOM 1830 N N . ARG A 1 224 ? -2.925 7.433 -8.641 1.00 90.44 224 ARG A N 1
ATOM 1831 C CA . ARG A 1 224 ? -3.550 6.665 -7.560 1.00 90.44 224 ARG A CA 1
ATOM 1832 C C . ARG A 1 224 ? -4.969 6.235 -7.944 1.00 90.44 224 ARG A C 1
ATOM 1834 O O . ARG A 1 224 ? -5.786 7.091 -8.291 1.00 90.44 224 ARG A O 1
ATOM 1841 N N . PRO A 1 225 ? -5.280 4.931 -7.909 1.00 87.38 225 PRO A N 1
ATOM 1842 C CA . PRO A 1 225 ? -6.632 4.461 -8.158 1.00 87.38 225 PRO A CA 1
ATOM 1843 C C . PRO A 1 225 ? -7.566 4.847 -7.005 1.00 87.38 225 PRO A C 1
ATOM 1845 O O . PRO A 1 225 ? -7.204 4.723 -5.837 1.00 87.38 225 PRO A O 1
ATOM 1848 N N . ILE A 1 226 ? -8.794 5.251 -7.327 1.00 78.06 226 ILE A N 1
ATOM 1849 C CA . ILE A 1 226 ? -9.881 5.406 -6.343 1.00 78.06 226 ILE A CA 1
ATOM 1850 C C . ILE A 1 226 ? -10.634 4.074 -6.185 1.00 78.06 226 ILE A C 1
ATOM 1852 O O . ILE A 1 226 ? -11.011 3.669 -5.082 1.00 78.06 226 ILE A O 1
ATOM 1856 N N . SER A 1 227 ? -10.834 3.360 -7.296 1.00 78.25 227 SER A N 1
ATOM 1857 C CA . SER A 1 227 ? -11.558 2.091 -7.325 1.00 78.25 227 SER A CA 1
ATOM 1858 C C . SER A 1 227 ? -10.761 0.911 -6.773 1.00 78.25 227 SER A C 1
ATOM 1860 O O . SER A 1 227 ? -9.597 0.676 -7.100 1.00 78.25 227 SER A O 1
ATOM 1862 N N . LYS A 1 228 ? -11.477 0.042 -6.050 1.00 78.88 228 LYS A N 1
ATOM 1863 C CA . LYS A 1 228 ? -10.981 -1.258 -5.567 1.00 78.88 228 LYS A CA 1
ATOM 1864 C C . LYS A 1 228 ? -10.761 -2.290 -6.679 1.00 78.88 228 LYS A C 1
ATOM 1866 O O . LYS A 1 228 ? -10.309 -3.394 -6.393 1.00 78.88 228 LYS A O 1
ATOM 1871 N N . ILE A 1 229 ? -11.100 -1.983 -7.933 1.00 77.31 229 ILE A N 1
ATOM 1872 C CA . ILE A 1 229 ? -10.828 -2.863 -9.081 1.00 77.31 229 ILE A CA 1
ATOM 1873 C C . ILE A 1 229 ? -9.317 -3.035 -9.276 1.00 77.31 229 ILE A C 1
ATOM 1875 O O . ILE A 1 229 ? -8.858 -4.128 -9.603 1.00 77.31 229 ILE A O 1
ATOM 1879 N N . PHE A 1 230 ? -8.536 -1.989 -9.005 1.00 84.81 230 PHE A N 1
ATOM 1880 C CA . PHE A 1 230 ? -7.082 -1.970 -9.168 1.00 84.81 230 PHE A CA 1
ATOM 1881 C C . PHE A 1 230 ? -6.335 -2.502 -7.938 1.00 84.81 230 PHE A C 1
ATOM 1883 O O . PHE A 1 230 ? -5.204 -2.118 -7.683 1.00 84.81 230 PHE A O 1
ATOM 1890 N N . GLU A 1 231 ? -6.944 -3.439 -7.208 1.00 85.75 231 GLU A N 1
ATOM 1891 C CA . GLU A 1 231 ? -6.503 -4.004 -5.918 1.00 85.75 231 GLU A CA 1
ATOM 1892 C C . GLU A 1 231 ? -5.091 -4.621 -5.868 1.00 85.75 231 GLU A C 1
ATOM 1894 O O . GLU A 1 231 ? -4.670 -5.115 -4.821 1.00 85.75 231 GLU A O 1
ATOM 1899 N N . SER A 1 232 ? -4.389 -4.676 -6.996 1.00 92.12 232 SER A N 1
ATOM 1900 C CA . SER A 1 232 ? -3.007 -5.144 -7.091 1.00 92.12 232 SER A CA 1
ATOM 1901 C C . SER A 1 232 ? -1.995 -4.045 -6.819 1.00 92.12 232 SER A C 1
ATOM 1903 O O . SER A 1 232 ? -0.837 -4.373 -6.608 1.00 92.12 232 SER A O 1
ATOM 1905 N N . ILE A 1 233 ? -2.389 -2.777 -6.899 1.00 94.12 233 ILE A N 1
ATOM 1906 C CA . ILE A 1 233 ? -1.494 -1.632 -6.767 1.00 94.12 233 ILE A CA 1
ATOM 1907 C C . ILE A 1 233 ? -2.164 -0.540 -5.944 1.00 94.12 233 ILE A C 1
ATOM 1909 O O . ILE A 1 233 ? -3.376 -0.358 -6.023 1.00 94.12 233 ILE A O 1
ATOM 1913 N N . ASP A 1 234 ? -1.348 0.221 -5.231 1.00 95.19 234 ASP A N 1
ATOM 1914 C CA . ASP A 1 234 ? -1.778 1.443 -4.550 1.00 95.19 234 ASP A CA 1
ATOM 1915 C C . ASP A 1 234 ? -1.417 2.678 -5.384 1.00 95.19 234 ASP A C 1
ATOM 1917 O O . ASP A 1 234 ? -2.013 3.743 -5.229 1.00 95.19 234 ASP A O 1
ATOM 1921 N N . SER A 1 235 ? -0.465 2.546 -6.317 1.00 96.25 235 SER A N 1
ATOM 1922 C CA . SER A 1 235 ? -0.162 3.592 -7.294 1.00 96.25 235 SER A CA 1
ATOM 1923 C C . SER A 1 235 ? 0.631 3.107 -8.514 1.00 96.25 235 SER A C 1
ATOM 1925 O O . SER A 1 235 ? 1.137 1.980 -8.585 1.00 96.25 235 SER A O 1
ATOM 1927 N N . TYR A 1 236 ? 0.725 3.987 -9.513 1.00 95.31 236 TYR A N 1
ATOM 1928 C CA . TYR A 1 236 ? 1.372 3.750 -10.799 1.00 95.31 236 TYR A CA 1
ATOM 1929 C C . TYR A 1 236 ? 2.143 4.981 -11.287 1.00 95.31 236 TYR A C 1
ATOM 1931 O O . TYR A 1 236 ? 1.632 6.100 -11.266 1.00 95.31 236 TYR A O 1
ATOM 1939 N N . VAL A 1 237 ? 3.345 4.754 -11.823 1.00 93.81 237 VAL A N 1
ATOM 1940 C CA . VAL A 1 237 ? 4.144 5.774 -12.517 1.00 93.81 237 VAL A CA 1
ATOM 1941 C C . VAL A 1 237 ? 4.499 5.285 -13.919 1.00 93.81 237 VAL A C 1
ATOM 1943 O O . VAL A 1 237 ? 4.943 4.146 -14.126 1.00 93.81 237 VAL A O 1
ATOM 1946 N N . ARG A 1 238 ? 4.325 6.161 -14.915 1.00 89.12 238 ARG A N 1
ATOM 1947 C CA . ARG A 1 238 ? 4.651 5.834 -16.307 1.00 89.12 238 ARG A CA 1
ATOM 1948 C C . ARG A 1 238 ? 6.173 5.717 -16.506 1.00 89.12 238 ARG A C 1
ATOM 1950 O O . ARG A 1 238 ? 6.950 6.493 -15.971 1.00 89.12 238 ARG A O 1
ATOM 1957 N N . TYR A 1 239 ? 6.681 4.777 -17.297 1.00 84.44 239 TYR A N 1
ATOM 1958 C CA . TYR A 1 239 ? 6.031 3.559 -17.785 1.00 84.44 239 TYR A CA 1
ATOM 1959 C C . TYR A 1 239 ? 6.366 2.384 -16.866 1.00 84.44 239 TYR A C 1
ATOM 1961 O O . TYR A 1 239 ? 7.493 2.282 -16.379 1.00 84.44 239 TYR A O 1
ATOM 1969 N N . ASN A 1 240 ? 5.403 1.475 -16.708 1.00 92.88 240 ASN A N 1
ATOM 1970 C CA . ASN A 1 240 ? 5.589 0.145 -16.128 1.00 92.88 240 ASN A CA 1
ATOM 1971 C C . ASN A 1 240 ? 6.176 0.103 -14.700 1.00 92.88 240 ASN A C 1
ATOM 1973 O O . ASN A 1 240 ? 6.743 -0.922 -14.323 1.00 92.88 240 ASN A O 1
ATOM 1977 N N . LYS A 1 241 ? 6.037 1.173 -13.902 1.00 95.94 241 LYS A N 1
ATOM 1978 C CA . LYS A 1 241 ? 6.356 1.154 -12.468 1.00 95.94 241 LYS A CA 1
ATOM 1979 C C . LYS A 1 241 ? 5.064 1.049 -11.671 1.00 95.94 241 LYS A C 1
ATOM 1981 O O . LYS A 1 241 ? 4.223 1.943 -11.726 1.00 95.94 241 LYS A O 1
ATOM 1986 N N . LEU A 1 242 ? 4.911 -0.063 -10.974 1.00 97.56 242 LEU A N 1
ATOM 1987 C CA . LEU A 1 242 ? 3.760 -0.379 -10.139 1.00 97.56 242 LEU A CA 1
ATOM 1988 C C . LEU A 1 242 ? 4.203 -0.365 -8.689 1.00 97.56 242 LEU A C 1
ATOM 1990 O O . LEU A 1 242 ? 5.276 -0.885 -8.395 1.00 97.56 242 LEU A O 1
ATOM 1994 N N . PHE A 1 243 ? 3.397 0.201 -7.801 1.00 98.19 243 PHE A N 1
ATOM 1995 C CA . PHE A 1 243 ? 3.725 0.274 -6.384 1.00 98.19 243 PHE A CA 1
ATOM 1996 C C . PHE A 1 243 ? 2.597 -0.338 -5.564 1.00 98.19 243 PHE A C 1
ATOM 1998 O O . PHE A 1 243 ? 1.421 -0.063 -5.804 1.00 98.19 243 PHE A O 1
ATOM 2005 N N . GLN A 1 244 ? 2.975 -1.170 -4.602 1.00 97.81 244 GLN A N 1
ATOM 2006 C CA . GLN A 1 244 ? 2.089 -1.714 -3.587 1.00 97.81 244 GLN A CA 1
ATOM 2007 C C . GLN A 1 244 ? 2.719 -1.464 -2.220 1.00 97.81 244 GLN A C 1
ATOM 2009 O O . GLN A 1 244 ? 3.818 -1.946 -1.936 1.00 97.81 244 GLN A O 1
ATOM 2014 N N . VAL A 1 245 ? 2.053 -0.674 -1.394 1.00 95.88 245 VAL A N 1
ATOM 2015 C CA . VAL A 1 245 ? 2.522 -0.283 -0.075 1.00 95.88 245 VAL A CA 1
ATOM 2016 C C . VAL A 1 245 ? 2.124 -1.347 0.936 1.00 95.88 245 VAL A C 1
ATOM 2018 O O . VAL A 1 245 ? 0.990 -1.817 0.974 1.00 95.88 245 VAL A O 1
ATOM 2021 N N . THR A 1 246 ? 3.067 -1.779 1.774 1.00 93.19 246 THR A N 1
ATOM 2022 C CA . THR A 1 246 ? 2.736 -2.744 2.818 1.00 93.19 246 THR A CA 1
ATOM 2023 C C . THR A 1 246 ? 3.674 -2.679 4.013 1.00 93.19 246 THR A C 1
ATOM 2025 O O . THR A 1 246 ? 4.874 -2.452 3.902 1.00 93.19 246 THR A O 1
ATOM 2028 N N . VAL A 1 247 ? 3.110 -2.948 5.188 1.00 90.94 247 VAL A N 1
ATOM 2029 C CA . VAL A 1 247 ? 3.856 -3.187 6.432 1.00 90.94 247 VAL A CA 1
ATOM 2030 C C . VAL A 1 247 ? 3.896 -4.675 6.799 1.00 90.94 247 VAL A C 1
ATOM 2032 O O . VAL A 1 247 ? 4.457 -5.058 7.825 1.00 90.94 247 VAL A O 1
ATOM 2035 N N . ALA A 1 248 ? 3.276 -5.532 5.983 1.00 90.25 248 ALA A N 1
ATOM 2036 C CA . ALA A 1 248 ? 3.250 -6.970 6.196 1.00 90.25 248 ALA A CA 1
ATOM 2037 C C . ALA A 1 248 ? 4.508 -7.631 5.619 1.00 90.25 248 ALA A C 1
ATOM 2039 O O . ALA A 1 248 ? 5.027 -7.232 4.582 1.00 90.25 248 ALA A O 1
ATOM 2040 N N . LYS A 1 249 ? 4.958 -8.725 6.244 1.00 89.75 249 LYS A N 1
ATOM 2041 C CA . LYS A 1 249 ? 6.091 -9.535 5.746 1.00 89.75 249 LYS A CA 1
ATOM 2042 C C . LYS A 1 249 ? 5.782 -10.289 4.449 1.00 89.75 249 LYS A C 1
ATOM 2044 O O . LYS A 1 249 ? 6.687 -10.816 3.810 1.00 89.75 249 LYS A O 1
ATOM 2049 N N . SER A 1 250 ? 4.504 -10.397 4.093 1.00 89.75 250 SER A N 1
ATOM 2050 C CA . SER A 1 250 ? 4.057 -10.973 2.833 1.00 89.75 250 SER A CA 1
ATOM 2051 C C . SER A 1 250 ? 2.772 -10.296 2.384 1.00 89.75 250 SER A C 1
ATOM 2053 O O . SER A 1 250 ? 1.900 -10.021 3.209 1.00 89.75 250 SER A O 1
ATOM 2055 N N . HIS A 1 251 ? 2.674 -10.036 1.083 1.00 89.38 251 HIS A N 1
ATOM 2056 C CA . HIS A 1 251 ? 1.519 -9.402 0.472 1.00 89.38 251 HIS A CA 1
ATOM 2057 C C . HIS A 1 251 ? 1.310 -9.943 -0.944 1.00 89.38 251 HIS A C 1
ATOM 2059 O O . HIS A 1 251 ? 2.161 -9.769 -1.810 1.00 89.38 251 HIS A O 1
ATOM 2065 N N . GLY A 1 252 ? 0.204 -10.649 -1.174 1.00 91.81 252 GLY A N 1
ATOM 2066 C CA . GLY A 1 252 ? -0.079 -11.261 -2.467 1.00 91.81 252 GLY A CA 1
ATOM 2067 C C . GLY A 1 252 ? -0.416 -10.239 -3.552 1.00 91.81 252 GLY A C 1
ATOM 2068 O O . GLY A 1 252 ? -1.040 -9.209 -3.298 1.00 91.81 252 GLY A O 1
ATOM 2069 N N . ILE A 1 253 ? -0.041 -10.553 -4.792 1.00 94.12 253 ILE A N 1
ATOM 2070 C CA . ILE A 1 253 ? -0.385 -9.743 -5.962 1.00 94.12 253 ILE A CA 1
ATOM 2071 C C . ILE A 1 253 ? -1.630 -10.336 -6.605 1.00 94.12 253 ILE A C 1
ATOM 2073 O O . ILE A 1 253 ? -1.590 -11.393 -7.239 1.00 94.12 253 ILE A O 1
ATOM 2077 N N . LYS A 1 254 ? -2.754 -9.644 -6.470 1.00 92.38 254 LYS A N 1
ATOM 2078 C CA . LYS A 1 254 ? -4.018 -10.091 -7.052 1.00 92.38 254 LYS A CA 1
ATOM 2079 C C . LYS A 1 254 ? -3.950 -9.993 -8.574 1.00 92.38 254 LYS A C 1
ATOM 2081 O O . LYS A 1 254 ? -3.547 -8.969 -9.110 1.00 92.38 254 LYS A O 1
ATOM 2086 N N . GLN A 1 255 ? -4.320 -11.038 -9.300 1.00 91.00 255 GLN A N 1
ATOM 2087 C CA . GLN A 1 255 ? -4.174 -11.036 -10.761 1.00 91.00 255 GLN A CA 1
ATOM 2088 C C . GLN A 1 255 ? -5.247 -10.213 -11.477 1.00 91.00 255 GLN A C 1
ATOM 2090 O O . GLN A 1 255 ? -4.961 -9.633 -12.520 1.00 91.00 255 GLN A O 1
ATOM 2095 N N . GLU A 1 256 ? -6.457 -10.112 -10.918 1.00 90.06 256 GLU A N 1
ATOM 2096 C CA . GLU A 1 256 ? -7.540 -9.341 -11.547 1.00 90.06 256 GLU A CA 1
ATOM 2097 C C . GLU A 1 256 ? -7.202 -7.853 -11.668 1.00 90.06 256 GLU A C 1
ATOM 2099 O O . GLU A 1 256 ? -7.412 -7.267 -12.729 1.00 90.06 256 GLU A O 1
ATOM 2104 N N . GLY A 1 257 ? -6.599 -7.249 -10.638 1.00 91.75 257 GLY A N 1
ATOM 2105 C CA . GLY A 1 257 ? -6.172 -5.851 -10.725 1.00 91.75 257 GLY A CA 1
ATOM 2106 C C . GLY A 1 257 ? -5.050 -5.643 -11.751 1.00 91.75 257 GLY A C 1
ATOM 2107 O O . GLY A 1 257 ? -5.072 -4.653 -12.479 1.00 91.75 257 GLY A O 1
ATOM 2108 N N . LEU A 1 258 ? -4.137 -6.612 -11.922 1.00 92.75 258 LEU A N 1
ATOM 2109 C CA . LEU A 1 258 ? -3.127 -6.579 -12.989 1.00 92.75 258 LEU A CA 1
ATOM 2110 C C . LEU A 1 258 ? -3.765 -6.646 -14.384 1.00 92.75 258 LEU A C 1
ATOM 2112 O O . LEU A 1 258 ? -3.336 -5.937 -15.295 1.00 92.75 258 LEU A O 1
ATOM 2116 N N . ARG A 1 259 ? -4.808 -7.468 -14.566 1.00 91.69 259 ARG A N 1
ATOM 2117 C CA . ARG A 1 259 ? -5.571 -7.510 -15.824 1.00 91.69 259 ARG A CA 1
ATOM 2118 C C . ARG A 1 259 ? -6.272 -6.185 -16.095 1.00 91.69 259 ARG A C 1
ATOM 2120 O O . ARG A 1 259 ? -6.238 -5.721 -17.233 1.00 91.69 259 ARG A O 1
ATOM 2127 N N . ALA A 1 260 ? -6.838 -5.562 -15.062 1.00 91.94 260 ALA A N 1
ATOM 2128 C CA . ALA A 1 260 ? -7.525 -4.280 -15.178 1.00 91.94 260 ALA A CA 1
ATOM 2129 C C . ALA A 1 260 ? -6.594 -3.152 -15.658 1.00 91.94 260 ALA A C 1
ATOM 2131 O O . ALA A 1 260 ? -7.005 -2.329 -16.471 1.00 91.94 260 ALA A O 1
ATOM 2132 N N . ILE A 1 261 ? -5.323 -3.145 -15.240 1.00 91.69 261 ILE A N 1
ATOM 2133 C CA . ILE A 1 261 ? -4.343 -2.130 -15.669 1.00 91.69 261 ILE A CA 1
ATOM 2134 C C . ILE A 1 261 ? -3.563 -2.501 -16.934 1.00 91.69 261 ILE A C 1
ATOM 2136 O O . ILE A 1 261 ? -2.782 -1.690 -17.426 1.00 91.69 261 ILE A O 1
ATOM 2140 N N . LYS A 1 262 ? -3.746 -3.696 -17.508 1.00 90.62 262 LYS A N 1
ATOM 2141 C CA . LYS A 1 262 ? -2.938 -4.155 -18.653 1.00 90.62 262 LYS A CA 1
ATOM 2142 C C . LYS A 1 262 ? -2.922 -3.150 -19.808 1.00 90.62 262 LYS A C 1
ATOM 2144 O O . LYS A 1 262 ? -1.890 -2.942 -20.433 1.00 90.62 262 LYS A O 1
ATOM 2149 N N . GLY A 1 263 ? -4.047 -2.479 -20.053 1.00 89.19 263 GLY A N 1
ATOM 2150 C CA . GLY A 1 263 ? -4.181 -1.508 -21.136 1.00 89.19 263 GLY A CA 1
ATOM 2151 C C . GLY A 1 263 ? -3.297 -0.258 -21.020 1.00 89.19 263 GLY A C 1
ATOM 2152 O O . GLY A 1 263 ? -3.169 0.441 -22.021 1.00 89.19 263 GLY A O 1
ATOM 2153 N N . ILE A 1 264 ? -2.730 0.054 -19.848 1.00 89.06 264 ILE A N 1
ATOM 2154 C CA . ILE A 1 264 ? -1.814 1.198 -19.640 1.00 89.06 264 ILE A CA 1
ATOM 2155 C C . ILE A 1 264 ? -0.343 0.774 -19.535 1.00 89.06 264 ILE A C 1
ATOM 2157 O O . ILE A 1 264 ? 0.542 1.628 -19.440 1.00 89.06 264 ILE A O 1
ATOM 2161 N N . LEU A 1 265 ? -0.070 -0.532 -19.550 1.00 90.50 265 LEU A N 1
ATOM 2162 C CA . LEU A 1 265 ? 1.282 -1.075 -19.549 1.00 90.50 265 LEU A CA 1
ATOM 2163 C C . LEU A 1 265 ? 1.838 -1.105 -20.975 1.00 90.50 265 LEU A C 1
ATOM 2165 O O . LEU A 1 265 ? 1.108 -1.239 -21.955 1.00 90.50 265 LEU A O 1
ATOM 2169 N N . LYS A 1 266 ? 3.154 -0.953 -21.093 1.00 85.94 266 LYS A N 1
ATOM 2170 C CA . LYS A 1 266 ? 3.875 -0.995 -22.364 1.00 85.94 266 LYS A CA 1
ATOM 2171 C C . LYS A 1 266 ? 4.423 -2.402 -22.595 1.00 85.94 266 LYS A C 1
ATOM 2173 O O . LYS A 1 266 ? 5.361 -2.796 -21.905 1.00 85.94 266 LYS A O 1
ATOM 2178 N N . ASP A 1 267 ? 3.884 -3.106 -23.591 1.00 78.31 267 ASP A N 1
ATOM 2179 C CA . ASP A 1 267 ? 4.181 -4.523 -23.881 1.00 78.31 267 ASP A CA 1
ATOM 2180 C C . ASP A 1 267 ? 5.664 -4.816 -24.178 1.00 78.31 267 ASP A C 1
ATOM 2182 O O . ASP A 1 267 ? 6.150 -5.914 -23.932 1.00 78.31 267 ASP A O 1
ATOM 2186 N N . SER A 1 268 ? 6.420 -3.844 -24.700 1.00 76.06 268 SER A N 1
ATOM 2187 C CA . SER A 1 268 ? 7.823 -4.038 -25.099 1.00 76.06 268 SER A CA 1
ATOM 2188 C C . SER A 1 268 ? 8.839 -3.845 -23.963 1.00 76.06 268 SER A C 1
ATOM 2190 O O . SER A 1 268 ? 10.041 -3.799 -24.224 1.00 76.06 268 SER A O 1
ATOM 2192 N N . CYS A 1 269 ? 8.389 -3.621 -22.726 1.00 80.12 269 CYS A N 1
ATOM 2193 C CA . CYS A 1 269 ? 9.253 -3.287 -21.595 1.00 80.12 269 CYS A CA 1
ATOM 2194 C C . CYS A 1 269 ? 8.895 -4.141 -20.378 1.00 80.12 269 CYS A C 1
ATOM 2196 O O . CYS A 1 269 ? 7.718 -4.323 -20.077 1.00 80.12 269 CYS A O 1
ATOM 2198 N N . ARG A 1 270 ? 9.910 -4.602 -19.630 1.00 90.94 270 ARG A N 1
ATOM 2199 C CA . ARG A 1 270 ? 9.669 -5.269 -18.342 1.00 90.94 270 ARG A CA 1
ATOM 2200 C C . ARG A 1 270 ? 8.895 -4.342 -17.405 1.00 90.94 270 ARG A C 1
ATOM 2202 O O . ARG A 1 270 ? 9.010 -3.116 -17.480 1.00 90.94 270 ARG A O 1
ATOM 2209 N N . ILE A 1 271 ? 8.093 -4.953 -16.549 1.00 95.50 271 ILE A N 1
ATOM 2210 C CA . ILE A 1 271 ? 7.287 -4.286 -15.540 1.00 95.50 271 ILE A CA 1
ATOM 2211 C C . ILE A 1 271 ? 8.011 -4.387 -14.210 1.00 95.50 271 ILE A C 1
ATOM 2213 O O . ILE A 1 271 ? 8.318 -5.484 -13.754 1.00 95.50 271 ILE A O 1
ATOM 2217 N N . SER A 1 272 ? 8.271 -3.240 -13.594 1.00 96.69 272 SER A N 1
ATOM 2218 C CA . SER A 1 272 ? 8.851 -3.167 -12.261 1.00 96.69 272 SER A CA 1
ATOM 2219 C C . SER A 1 272 ? 7.728 -3.007 -11.250 1.00 96.69 272 SER A C 1
ATOM 2221 O O . SER A 1 272 ? 7.052 -1.980 -11.214 1.00 96.69 272 SER A O 1
ATOM 2223 N N . PHE A 1 273 ? 7.528 -4.035 -10.439 1.00 97.69 273 PHE A N 1
ATOM 2224 C CA . PHE A 1 273 ? 6.556 -4.050 -9.360 1.00 97.69 273 PHE A CA 1
ATOM 2225 C C . PHE A 1 273 ? 7.284 -3.861 -8.030 1.00 97.69 273 PHE A C 1
ATOM 2227 O O . PHE A 1 273 ? 8.027 -4.739 -7.592 1.00 97.69 273 PHE A O 1
ATOM 2234 N N . TYR A 1 274 ? 7.092 -2.710 -7.399 1.00 98.38 274 TYR A N 1
ATOM 2235 C CA . TYR A 1 274 ? 7.738 -2.317 -6.155 1.00 98.38 274 TYR A CA 1
ATOM 2236 C C . TYR A 1 274 ? 6.800 -2.547 -4.972 1.00 98.38 274 TYR A C 1
ATOM 2238 O O . TYR A 1 274 ? 5.723 -1.963 -4.893 1.00 98.38 274 TYR A O 1
ATOM 2246 N N . PHE A 1 275 ? 7.245 -3.358 -4.021 1.00 98.31 275 PHE A N 1
ATOM 2247 C CA . PHE A 1 275 ? 6.700 -3.376 -2.673 1.00 98.31 275 PHE A CA 1
ATOM 2248 C C . PHE A 1 275 ? 7.346 -2.242 -1.893 1.00 98.31 275 PHE A C 1
ATOM 2250 O O . PHE A 1 275 ? 8.554 -2.275 -1.661 1.00 98.31 275 PHE A O 1
ATOM 2257 N N . VAL A 1 276 ? 6.560 -1.234 -1.533 1.00 98.25 276 VAL A N 1
ATOM 2258 C CA . VAL A 1 276 ? 7.014 -0.076 -0.760 1.00 98.25 276 VAL A CA 1
ATOM 2259 C C . VAL A 1 276 ? 6.912 -0.432 0.714 1.00 98.25 276 VAL A C 1
ATOM 2261 O O . VAL A 1 276 ? 5.834 -0.785 1.194 1.00 98.25 276 VAL A O 1
ATOM 2264 N N . LEU A 1 277 ? 8.048 -0.404 1.406 1.00 96.75 277 LEU A N 1
ATOM 2265 C CA . LEU A 1 277 ? 8.209 -0.985 2.733 1.00 96.75 277 LEU A CA 1
ATOM 2266 C C . LEU A 1 277 ? 8.890 0.007 3.676 1.00 96.75 277 LEU A C 1
ATOM 2268 O O . LEU A 1 277 ? 9.820 0.703 3.251 1.00 96.75 277 LEU A O 1
ATOM 2272 N N . PRO A 1 278 ? 8.510 0.026 4.963 1.00 93.75 278 PRO A N 1
ATOM 2273 C CA . PRO A 1 278 ? 9.320 0.693 5.966 1.00 93.75 278 PRO A CA 1
ATOM 2274 C C . PRO A 1 278 ? 10.649 -0.056 6.114 1.00 93.75 278 PRO A C 1
ATOM 2276 O O . PRO A 1 278 ? 10.741 -1.268 5.859 1.00 93.75 278 PRO A O 1
ATOM 2279 N N . LYS A 1 279 ? 11.685 0.666 6.543 1.00 92.00 279 LYS A N 1
ATOM 2280 C CA . LYS A 1 279 ? 13.054 0.149 6.679 1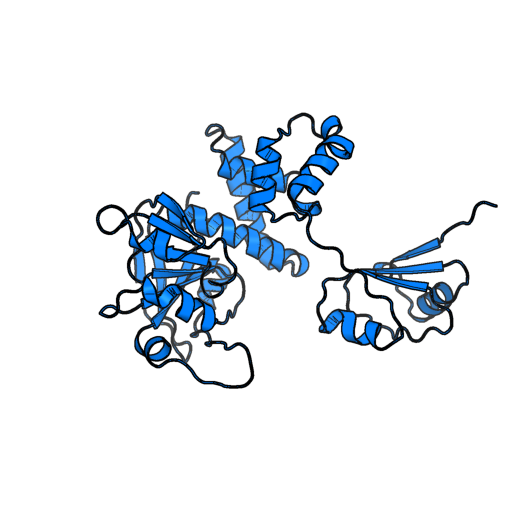.00 92.00 279 LYS A CA 1
ATOM 2281 C C . LYS A 1 279 ? 13.134 -1.177 7.432 1.00 92.00 279 LYS A C 1
ATOM 2283 O O . LYS A 1 279 ? 13.857 -2.083 7.027 1.00 92.00 279 LYS A O 1
ATOM 2288 N N . ASP A 1 280 ? 12.353 -1.313 8.495 1.00 90.12 280 ASP A N 1
ATOM 2289 C CA . ASP A 1 280 ? 12.367 -2.496 9.342 1.00 90.12 280 ASP A CA 1
ATOM 2290 C C . ASP A 1 280 ? 11.834 -3.767 8.664 1.00 90.12 280 ASP A C 1
ATOM 2292 O O . ASP A 1 280 ? 12.267 -4.879 8.975 1.00 90.12 280 ASP A O 1
ATOM 2296 N N . ILE A 1 281 ? 10.906 -3.613 7.720 1.00 93.75 281 ILE A N 1
ATOM 2297 C CA . ILE A 1 281 ? 10.377 -4.724 6.929 1.00 93.75 281 ILE A CA 1
ATOM 2298 C C . ILE A 1 281 ? 11.294 -5.003 5.739 1.00 93.75 281 ILE A C 1
ATOM 2300 O O . ILE A 1 281 ? 11.559 -6.173 5.452 1.00 93.75 281 ILE A O 1
ATOM 2304 N N . PHE A 1 282 ? 11.825 -3.957 5.097 1.00 94.75 282 PHE A N 1
ATOM 2305 C CA . PHE A 1 282 ? 12.701 -4.047 3.925 1.00 94.75 282 PHE A CA 1
ATOM 2306 C C . PHE A 1 282 ? 13.851 -5.048 4.106 1.00 94.75 282 PHE A C 1
ATOM 2308 O O . PHE A 1 282 ? 14.077 -5.893 3.236 1.00 94.75 282 PHE A O 1
ATOM 2315 N N . GLU A 1 283 ? 14.531 -5.022 5.257 1.00 90.31 283 GLU A N 1
ATOM 2316 C CA . GLU A 1 283 ? 15.666 -5.911 5.544 1.00 90.31 283 GLU A CA 1
ATOM 2317 C C . GLU A 1 283 ? 15.293 -7.393 5.392 1.00 90.31 283 GLU A C 1
ATOM 2319 O O . GLU A 1 283 ? 16.013 -8.166 4.750 1.00 90.31 283 GLU A O 1
ATOM 2324 N N . THR A 1 284 ? 14.116 -7.769 5.899 1.00 93.00 284 THR A N 1
ATOM 2325 C CA . THR A 1 284 ? 13.623 -9.157 5.922 1.00 93.00 284 THR A CA 1
ATOM 2326 C C . THR A 1 284 ? 12.741 -9.528 4.726 1.00 93.00 284 THR A C 1
ATOM 2328 O O . THR A 1 284 ? 12.418 -10.703 4.536 1.00 93.00 284 THR A O 1
ATOM 2331 N N . TYR A 1 285 ? 12.374 -8.558 3.884 1.00 95.75 285 TYR A N 1
ATOM 2332 C CA . TYR A 1 285 ? 11.541 -8.770 2.703 1.00 95.75 285 TYR A CA 1
ATOM 2333 C C . TYR A 1 285 ? 12.388 -9.232 1.514 1.00 95.75 285 TYR A C 1
ATOM 2335 O O . TYR A 1 285 ? 12.850 -8.436 0.694 1.00 95.75 285 TYR A O 1
ATOM 2343 N N . THR A 1 286 ? 12.667 -10.534 1.456 1.00 94.62 286 THR A N 1
ATOM 2344 C CA . THR A 1 286 ? 13.650 -11.097 0.510 1.00 94.62 286 THR A CA 1
ATOM 2345 C C . THR A 1 286 ? 13.032 -11.904 -0.630 1.00 94.62 286 THR A C 1
ATOM 2347 O O . THR A 1 286 ? 13.615 -12.003 -1.709 1.00 94.62 286 THR A O 1
ATOM 2350 N N . LYS A 1 287 ? 11.843 -12.473 -0.414 1.00 95.56 287 LYS A N 1
ATOM 2351 C CA . LYS A 1 287 ? 11.204 -13.407 -1.348 1.00 95.56 287 LYS A CA 1
ATOM 2352 C C . LYS A 1 287 ? 10.194 -12.721 -2.252 1.00 95.56 287 LYS A C 1
ATOM 2354 O O . LYS A 1 287 ? 9.490 -11.806 -1.822 1.00 95.56 287 LYS A O 1
ATOM 2359 N N . LYS A 1 288 ? 10.064 -13.225 -3.482 1.00 95.31 288 LYS A N 1
ATOM 2360 C CA . LYS A 1 288 ? 8.942 -12.867 -4.355 1.00 95.31 288 LYS A CA 1
ATOM 2361 C C . LYS A 1 288 ? 7.615 -13.211 -3.694 1.00 95.31 288 LYS A C 1
ATOM 2363 O O . LYS A 1 288 ? 7.450 -14.260 -3.067 1.00 95.31 288 LYS A O 1
ATOM 2368 N N . GLN A 1 289 ? 6.658 -12.326 -3.894 1.00 94.81 289 GLN A N 1
ATOM 2369 C CA . GLN A 1 289 ? 5.294 -12.511 -3.462 1.00 94.81 289 GLN A CA 1
ATOM 2370 C C . GLN A 1 289 ? 4.499 -13.306 -4.486 1.00 94.81 289 GLN A C 1
ATOM 2372 O O . GLN A 1 289 ? 4.743 -13.263 -5.697 1.00 94.81 289 GLN A O 1
ATOM 2377 N N . LYS A 1 290 ? 3.537 -14.064 -3.966 1.00 92.56 290 LYS A N 1
ATOM 2378 C CA . LYS A 1 290 ? 2.700 -14.953 -4.765 1.00 92.56 290 LYS A CA 1
ATOM 2379 C C . LYS A 1 290 ? 1.640 -14.158 -5.513 1.00 92.56 290 LYS A C 1
ATOM 2381 O O . LYS A 1 290 ? 1.109 -13.177 -5.002 1.00 92.56 290 LYS A O 1
ATOM 2386 N N . TYR A 1 291 ? 1.293 -14.646 -6.697 1.00 91.38 291 TYR A N 1
ATOM 2387 C CA . TYR A 1 291 ? 0.119 -14.179 -7.418 1.00 91.38 291 TYR A CA 1
ATOM 2388 C C . TYR A 1 291 ? -1.135 -14.877 -6.888 1.00 91.38 291 TYR A C 1
ATOM 2390 O O . TYR A 1 291 ? -1.151 -16.100 -6.735 1.00 91.38 291 TYR A O 1
ATOM 2398 N N . GLU A 1 292 ? -2.187 -14.107 -6.635 1.00 89.06 292 GLU A N 1
ATOM 2399 C CA . GLU A 1 292 ? -3.450 -14.577 -6.067 1.00 89.06 292 GLU A CA 1
ATOM 2400 C C . GLU A 1 292 ? -4.592 -14.457 -7.084 1.00 89.06 292 GLU A C 1
ATOM 2402 O O . GLU A 1 292 ? -4.661 -13.496 -7.851 1.00 89.06 292 GLU A O 1
ATOM 2407 N N . ASN A 1 293 ? -5.499 -15.436 -7.089 1.00 81.12 293 ASN A N 1
ATOM 2408 C CA . ASN A 1 293 ? -6.703 -15.456 -7.923 1.00 81.12 293 ASN A CA 1
ATOM 2409 C C . ASN A 1 293 ? -7.958 -15.366 -7.049 1.00 81.12 293 ASN A C 1
ATOM 2411 O O . ASN A 1 293 ? -7.969 -15.841 -5.912 1.00 81.12 293 ASN A O 1
ATOM 2415 N N . LYS A 1 294 ? -9.047 -14.830 -7.609 1.00 68.94 294 LYS A N 1
ATOM 2416 C CA . LYS A 1 294 ? -10.384 -15.002 -7.028 1.00 68.94 294 LYS A CA 1
ATOM 2417 C C . LYS A 1 294 ? -10.914 -16.382 -7.445 1.00 68.94 294 LYS A C 1
ATOM 2419 O O . LYS A 1 294 ? -11.259 -16.575 -8.604 1.00 68.94 294 LYS A O 1
ATOM 2424 N N . GLY A 1 295 ? -10.961 -17.336 -6.511 1.00 63.34 295 GLY A N 1
ATOM 2425 C CA . GLY A 1 295 ? -11.521 -18.684 -6.721 1.00 63.34 295 GLY A CA 1
ATOM 2426 C C . GLY A 1 295 ? -10.499 -19.830 -6.706 1.00 63.34 295 GLY A C 1
ATOM 2427 O O . GLY A 1 295 ? -9.309 -19.625 -6.466 1.00 63.34 295 GLY A O 1
ATOM 2428 N N . GLU A 1 296 ? -10.975 -21.057 -6.934 1.00 46.22 296 GLU A N 1
ATOM 2429 C CA . GLU A 1 296 ? -10.145 -22.268 -6.936 1.00 46.22 296 GLU A CA 1
ATOM 2430 C C . GLU A 1 296 ? -9.457 -22.464 -8.298 1.00 46.22 296 GLU A C 1
ATOM 2432 O O . GLU A 1 296 ? -10.085 -22.825 -9.291 1.00 46.22 296 GLU A O 1
ATOM 2437 N N . GLY A 1 297 ? -8.145 -22.212 -8.352 1.00 60.41 297 GLY A N 1
ATOM 2438 C CA . GLY A 1 297 ? -7.314 -22.495 -9.525 1.00 60.41 297 GLY A CA 1
ATOM 2439 C C . GLY A 1 297 ? -6.069 -21.611 -9.631 1.00 60.41 297 GLY A C 1
ATOM 2440 O O . GLY A 1 297 ? -6.134 -20.388 -9.520 1.00 60.41 297 GLY A O 1
ATOM 2441 N N . ILE A 1 298 ? -4.913 -22.223 -9.904 1.00 59.03 298 ILE A N 1
ATOM 2442 C CA . ILE A 1 298 ? -3.622 -21.536 -10.093 1.00 59.03 298 ILE A CA 1
ATOM 2443 C C . ILE A 1 298 ? -3.369 -21.355 -11.595 1.00 59.03 298 ILE A C 1
ATOM 2445 O O . ILE A 1 298 ? -2.408 -21.887 -12.148 1.00 59.03 298 ILE A O 1
ATOM 2449 N N . ARG A 1 299 ? -4.254 -20.650 -12.307 1.00 73.88 299 ARG A N 1
ATOM 2450 C CA . ARG A 1 299 ? -3.909 -20.190 -13.659 1.00 73.88 299 ARG A CA 1
ATOM 2451 C C . ARG A 1 299 ? -3.338 -18.786 -13.540 1.00 73.88 299 ARG A C 1
ATOM 2453 O O . ARG A 1 299 ? -4.041 -17.878 -13.105 1.00 73.88 299 ARG A O 1
ATOM 2460 N N . ILE A 1 300 ? -2.052 -18.654 -13.852 1.00 79.81 300 ILE A N 1
ATOM 2461 C CA . ILE A 1 300 ? -1.358 -17.368 -13.933 1.00 79.81 300 ILE A CA 1
ATOM 2462 C C . ILE A 1 300 ? -1.241 -17.000 -15.407 1.00 79.81 300 ILE A C 1
ATOM 2464 O O . ILE A 1 300 ? -0.828 -17.840 -16.212 1.00 79.81 300 ILE A O 1
ATOM 2468 N N . ASP A 1 301 ? -1.610 -15.774 -15.772 1.00 81.81 301 ASP A N 1
ATOM 2469 C CA . ASP A 1 301 ? -1.470 -15.316 -17.154 1.00 81.81 301 ASP A CA 1
ATOM 2470 C C . ASP A 1 301 ? 0.015 -15.299 -17.558 1.00 81.81 301 ASP A C 1
ATOM 2472 O O . ASP A 1 301 ? 0.878 -14.871 -16.790 1.00 81.81 301 ASP A O 1
ATOM 2476 N N . GLY A 1 302 ? 0.333 -15.743 -18.779 1.00 83.56 302 GLY A N 1
ATOM 2477 C CA . GLY A 1 302 ? 1.728 -15.893 -19.222 1.00 83.56 302 GLY A CA 1
ATOM 2478 C C . GLY A 1 302 ? 2.552 -14.603 -19.120 1.00 83.56 302 GLY A C 1
ATOM 2479 O O . GLY A 1 302 ? 3.693 -14.646 -18.665 1.00 83.56 302 GLY A O 1
ATOM 2480 N N . TRP A 1 303 ? 1.941 -13.461 -19.454 1.00 85.56 303 TRP A N 1
ATOM 2481 C CA . TRP A 1 303 ? 2.575 -12.139 -19.384 1.00 85.56 303 TRP A CA 1
ATOM 2482 C C . TRP A 1 303 ? 2.907 -11.724 -17.937 1.00 85.56 303 TRP A C 1
ATOM 2484 O O . TRP A 1 303 ? 3.991 -11.218 -17.669 1.00 85.56 303 TRP A O 1
ATOM 2494 N N . ILE A 1 304 ? 2.046 -12.052 -16.964 1.00 85.56 304 ILE A N 1
ATOM 2495 C CA . ILE A 1 304 ? 2.292 -11.782 -15.533 1.00 85.56 304 ILE A CA 1
ATOM 2496 C C . ILE A 1 304 ? 3.537 -12.538 -15.049 1.00 85.56 304 ILE A C 1
ATOM 2498 O O . ILE A 1 304 ? 4.330 -12.019 -14.264 1.00 85.56 304 ILE A O 1
ATOM 2502 N N . LYS A 1 305 ? 3.734 -13.770 -15.531 1.00 79.56 305 LYS A N 1
ATOM 2503 C CA . LYS A 1 305 ? 4.877 -14.603 -15.143 1.00 79.56 305 LYS A CA 1
ATOM 2504 C C . LYS A 1 305 ? 6.182 -14.198 -15.843 1.00 79.56 305 LYS A C 1
ATOM 2506 O O . LYS A 1 305 ? 7.246 -14.343 -15.247 1.00 79.56 305 LYS A O 1
ATOM 2511 N N . GLY A 1 306 ? 6.113 -13.759 -17.100 1.00 80.75 306 GLY A N 1
ATOM 2512 C CA . GLY A 1 306 ? 7.291 -13.463 -17.925 1.00 80.75 306 GLY A CA 1
ATOM 2513 C C . GL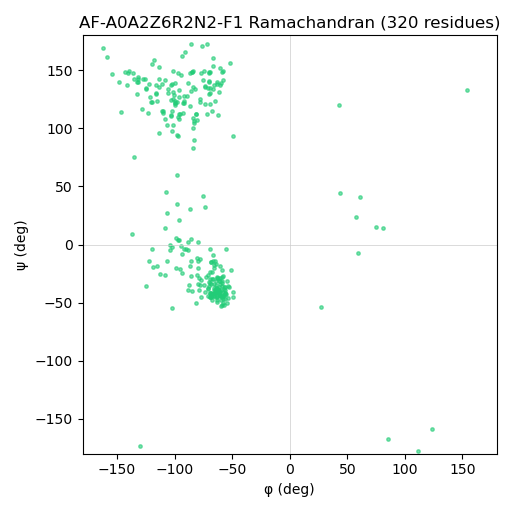Y A 1 306 ? 7.825 -12.037 -17.783 1.00 80.75 306 GLY A C 1
ATOM 2514 O O . GLY A 1 306 ? 9.046 -11.826 -17.797 1.00 80.75 306 GLY A O 1
ATOM 2515 N N . ASP A 1 307 ? 6.921 -11.075 -17.593 1.00 86.94 307 ASP A N 1
ATOM 2516 C CA . ASP A 1 307 ? 7.223 -9.664 -17.849 1.00 86.94 307 ASP A CA 1
ATOM 2517 C C . ASP A 1 307 ? 7.385 -8.838 -16.570 1.00 86.94 307 ASP A C 1
ATOM 2519 O O . ASP A 1 307 ? 7.938 -7.741 -16.633 1.00 86.94 307 ASP A O 1
ATOM 2523 N N . ILE A 1 308 ? 6.963 -9.359 -15.410 1.00 93.88 308 ILE A N 1
ATOM 2524 C CA . ILE A 1 308 ? 6.997 -8.640 -14.129 1.00 93.88 308 ILE A CA 1
ATOM 2525 C C . ILE A 1 308 ? 8.212 -9.050 -13.289 1.00 93.88 308 ILE A C 1
ATOM 2527 O O . ILE A 1 308 ? 8.360 -10.205 -12.883 1.00 93.88 308 ILE A O 1
ATOM 2531 N N . ASP A 1 309 ? 9.054 -8.072 -12.971 1.00 94.75 309 ASP A N 1
ATOM 2532 C CA . ASP A 1 309 ? 10.067 -8.154 -11.927 1.00 94.75 309 ASP A CA 1
ATOM 2533 C C . ASP A 1 309 ? 9.539 -7.532 -10.634 1.00 94.75 309 ASP A C 1
ATOM 2535 O O . ASP A 1 309 ? 9.008 -6.424 -10.637 1.00 94.75 309 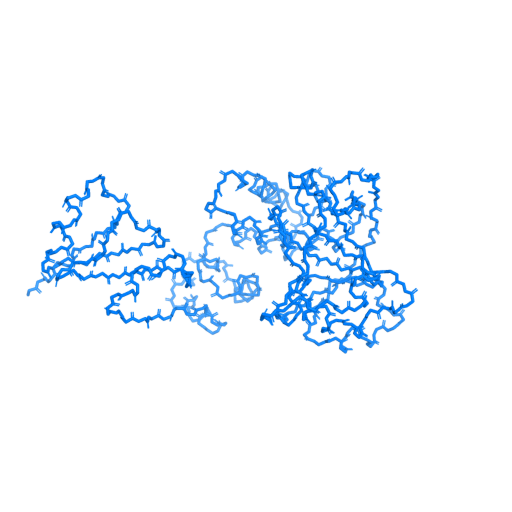ASP A O 1
ATOM 2539 N N . GLN A 1 310 ? 9.717 -8.238 -9.519 1.00 96.69 310 GLN A N 1
ATOM 2540 C CA . GLN A 1 310 ? 9.324 -7.751 -8.201 1.00 96.69 310 GLN A CA 1
ATOM 2541 C C . GLN A 1 310 ? 10.535 -7.198 -7.447 1.00 96.69 310 GLN A C 1
ATOM 2543 O O . GLN A 1 310 ? 11.611 -7.804 -7.455 1.00 96.69 310 GLN A O 1
ATOM 2548 N N . TYR A 1 311 ? 10.343 -6.077 -6.765 1.00 97.56 311 TYR A N 1
ATOM 2549 C CA . TYR A 1 311 ? 11.363 -5.362 -6.008 1.00 97.56 311 TYR A CA 1
ATOM 2550 C C . TYR A 1 311 ? 10.830 -5.011 -4.622 1.00 97.56 311 TYR A C 1
ATOM 2552 O O . TYR A 1 311 ? 9.669 -4.644 -4.486 1.00 97.56 311 TYR A O 1
ATOM 2560 N N . ALA A 1 312 ? 11.680 -5.080 -3.605 1.00 97.81 312 ALA A N 1
ATOM 2561 C CA . ALA A 1 312 ? 11.477 -4.336 -2.370 1.00 97.81 312 ALA A CA 1
ATOM 2562 C C . ALA A 1 312 ? 12.020 -2.916 -2.570 1.00 97.81 312 ALA A C 1
ATOM 2564 O O . ALA A 1 312 ? 13.114 -2.756 -3.114 1.00 97.81 312 ALA A O 1
ATOM 2565 N N . LEU A 1 313 ? 11.270 -1.911 -2.130 1.00 98.12 313 LEU A N 1
ATOM 2566 C CA . LEU A 1 313 ? 11.642 -0.501 -2.105 1.00 98.12 313 LEU A CA 1
ATOM 2567 C C . LEU A 1 313 ? 11.576 -0.013 -0.662 1.00 98.12 313 LEU A C 1
ATOM 2569 O O . LEU A 1 313 ? 10.563 -0.197 0.009 1.00 98.12 313 LEU A O 1
ATOM 2573 N N . CYS A 1 314 ? 12.663 0.586 -0.190 1.00 96.81 314 CYS A N 1
ATOM 2574 C CA . CYS A 1 314 ? 12.776 1.083 1.173 1.00 96.81 314 CYS A CA 1
ATOM 2575 C C . CYS A 1 314 ? 12.356 2.552 1.254 1.00 96.81 314 CYS A C 1
ATOM 2577 O O . CYS A 1 314 ? 12.905 3.390 0.536 1.00 96.81 314 CYS A O 1
ATOM 2579 N N . ILE A 1 315 ? 11.445 2.858 2.174 1.00 93.81 315 ILE A N 1
ATOM 2580 C CA . ILE A 1 315 ? 11.243 4.209 2.693 1.00 93.81 315 ILE A CA 1
ATOM 2581 C C . ILE A 1 315 ? 11.881 4.267 4.081 1.00 93.81 315 ILE A C 1
ATOM 2583 O O . ILE A 1 315 ? 11.427 3.619 5.026 1.00 93.81 315 ILE A O 1
ATOM 2587 N N . ASP A 1 316 ? 12.972 5.026 4.178 1.00 87.19 316 ASP A N 1
ATOM 2588 C CA . ASP A 1 316 ? 13.650 5.341 5.435 1.00 87.19 316 ASP A CA 1
ATOM 2589 C C . ASP A 1 316 ? 13.248 6.759 5.838 1.00 87.19 316 ASP A C 1
ATOM 2591 O O . ASP A 1 316 ? 13.755 7.735 5.283 1.00 87.19 316 ASP A O 1
ATOM 2595 N N . PHE A 1 317 ? 12.339 6.876 6.804 1.00 77.06 317 PHE A N 1
ATOM 2596 C CA . PHE A 1 317 ? 11.827 8.169 7.263 1.00 77.06 317 PHE A CA 1
ATOM 2597 C C . PHE A 1 317 ? 12.901 9.101 7.829 1.00 77.06 317 PHE A C 1
ATOM 2599 O O . PHE A 1 317 ? 12.694 10.305 7.862 1.00 77.06 317 PHE A O 1
ATOM 2606 N N . ASN A 1 318 ? 14.070 8.578 8.208 1.00 70.38 318 ASN A N 1
ATOM 2607 C CA . ASN A 1 318 ? 15.194 9.410 8.648 1.00 70.38 318 ASN A CA 1
ATOM 2608 C C . ASN A 1 318 ? 15.941 10.072 7.480 1.00 70.38 318 ASN A C 1
ATOM 2610 O O . ASN A 1 318 ? 16.816 10.906 7.696 1.00 70.38 318 ASN A O 1
ATOM 2614 N N . LYS A 1 319 ? 15.678 9.634 6.244 1.00 69.12 319 LYS A N 1
ATOM 2615 C CA . LYS A 1 319 ? 16.360 10.093 5.024 1.00 69.12 319 LYS A CA 1
ATOM 2616 C C . LYS A 1 319 ? 15.413 10.740 4.020 1.00 69.12 319 LYS A C 1
ATOM 2618 O O . LYS A 1 319 ? 15.879 11.456 3.139 1.00 69.12 319 LYS A O 1
ATOM 2623 N N . CYS A 1 320 ? 14.119 10.470 4.137 1.00 61.78 320 CYS A N 1
ATOM 2624 C CA . CYS A 1 320 ? 13.078 11.084 3.331 1.00 61.78 320 CYS A CA 1
ATOM 2625 C C . CYS A 1 320 ? 12.478 12.252 4.117 1.00 61.78 320 CYS A C 1
ATOM 2627 O O . CYS A 1 320 ? 11.785 12.037 5.109 1.00 61.78 320 CYS A O 1
ATOM 2629 N N . LEU A 1 321 ? 12.759 13.476 3.671 1.00 55.94 321 LEU A N 1
ATOM 2630 C CA . LEU A 1 321 ? 11.968 14.635 4.072 1.00 55.94 321 LEU A CA 1
ATOM 2631 C C . LEU A 1 321 ? 10.595 14.493 3.409 1.00 55.94 321 LEU A C 1
ATOM 2633 O O . LEU A 1 321 ? 10.526 14.091 2.251 1.00 55.94 321 LEU A O 1
ATOM 2637 N N . PHE A 1 322 ? 9.545 14.740 4.180 1.00 56.38 322 PHE A N 1
ATOM 2638 C CA . PHE A 1 322 ? 8.165 14.843 3.723 1.00 56.38 322 PHE A CA 1
ATOM 2639 C C . PHE A 1 322 ? 7.447 15.819 4.622 1.00 56.38 322 PHE A C 1
ATOM 2641 O O . PHE A 1 322 ? 7.754 15.780 5.837 1.00 56.38 322 PHE A O 1
#